Protein AF-A0A820GV82-F1 (afdb_monomer_lite)

InterPro domains:
  IPR004843 Calcineurin-like, phosphoesterase domain [PF00149] (83-176)
  IPR006186 Serine/threonine-specific protein phosphatase/bis(5-nucleosyl)-tetraphosphatase [PR00114] (30-57)
  IPR006186 Serine/threonine-specific protein phosphatase/bis(5-nucleosyl)-tetraphosphatase [PR00114] (59-86)
  IPR006186 Serine/threonine-specific protein phosphatase/bis(5-nucleosyl)-tetraphosphatase [PR00114] (188-204)
  IPR006186 Serine/threonine-specific protein phosphatase/bis(5-nucleosyl)-tetraphosphatase [SM00156] (2-220)
  IPR029052 Metallo-dependent phosphatase-like [G3DSA:3.60.21.10] (1-83)
  IPR029052 Metallo-dependent phosphatase-like [G3DSA:3.60.21.10] (84-221)
  IPR029052 Metallo-dependent phosphatase-like [SSF56300] (3-219)
  IPR031675 Serine-threonine protein phosphatase, N-terminal [PF16891] (1-28)
  IPR050341 Serine/threonine-protein phosphatase PP1 catalytic subunit [PTHR11668] (83-220)

Structure (mmCIF, N/CA/C/O backbone):
data_AF-A0A820GV82-F1
#
_entry.id   AF-A0A820GV82-F1
#
loop_
_atom_site.group_PDB
_atom_site.id
_atom_site.type_symbol
_atom_site.label_atom_id
_atom_site.label_alt_id
_atom_site.label_comp_id
_atom_site.label_asym_id
_atom_site.label_entity_id
_atom_site.label_seq_id
_atom_site.pdbx_PDB_ins_code
_atom_site.Cartn_x
_atom_site.Cartn_y
_atom_site.Cartn_z
_atom_site.occupancy
_atom_site.B_iso_or_equiv
_atom_site.auth_seq_id
_atom_site.auth_comp_id
_atom_site.auth_asym_id
_atom_site.auth_atom_id
_atom_site.pdbx_PDB_model_num
ATOM 1 N N . GLN A 1 1 ? -16.668 12.338 20.460 1.00 78.38 1 GLN A N 1
ATOM 2 C CA . GLN A 1 1 ? -15.287 12.853 20.401 1.00 78.38 1 GLN A CA 1
ATOM 3 C C . GLN A 1 1 ? -14.435 11.827 21.129 1.00 78.38 1 GLN A C 1
ATOM 5 O O . GLN A 1 1 ? -14.830 11.463 22.230 1.00 78.38 1 GLN A O 1
ATOM 10 N N . ILE A 1 2 ? -13.400 11.280 20.486 1.00 86.69 2 ILE A N 1
ATOM 11 C CA . ILE A 1 2 ? -12.497 10.293 21.105 1.00 86.69 2 ILE A CA 1
ATOM 12 C C . ILE A 1 2 ? -11.554 11.049 22.050 1.00 86.69 2 ILE A C 1
ATOM 14 O O . ILE A 1 2 ? -11.087 12.135 21.707 1.00 86.69 2 ILE A O 1
ATOM 18 N N . SER A 1 3 ? -11.321 10.504 23.239 1.00 95.00 3 SER A N 1
ATOM 19 C CA . SER A 1 3 ? -10.395 11.045 24.236 1.00 95.00 3 SER A CA 1
ATOM 20 C C . SER A 1 3 ? -8.935 10.709 23.917 1.00 95.00 3 SER A C 1
ATOM 22 O O . SER A 1 3 ? -8.637 9.700 23.279 1.00 95.00 3 SER A O 1
ATOM 24 N N . ASP A 1 4 ? -8.000 11.516 24.420 1.00 95.12 4 ASP A N 1
ATOM 25 C CA . ASP A 1 4 ? -6.561 11.276 24.241 1.00 95.12 4 ASP A CA 1
ATOM 26 C C . ASP A 1 4 ? -6.128 9.884 24.720 1.00 95.12 4 ASP A C 1
ATOM 28 O O . ASP A 1 4 ? -5.256 9.261 24.116 1.00 95.12 4 ASP A O 1
ATOM 32 N N . ASP A 1 5 ? -6.738 9.378 25.793 1.00 96.81 5 ASP A N 1
ATOM 33 C CA . ASP A 1 5 ? -6.401 8.067 26.346 1.00 96.81 5 ASP A CA 1
ATOM 34 C C . ASP A 1 5 ? -6.920 6.919 25.470 1.00 96.81 5 ASP A C 1
ATOM 36 O O . ASP A 1 5 ? -6.218 5.923 25.298 1.00 96.81 5 ASP A O 1
ATOM 40 N N . GLU A 1 6 ? -8.081 7.074 24.828 1.00 94.94 6 GLU A N 1
ATOM 41 C CA . GLU A 1 6 ? -8.559 6.122 23.815 1.00 94.94 6 GLU A CA 1
ATOM 42 C C . GLU A 1 6 ? -7.652 6.115 22.574 1.00 94.94 6 GLU A C 1
ATOM 44 O O . GLU A 1 6 ? -7.357 5.046 22.036 1.00 94.94 6 GLU A O 1
ATOM 49 N N . ILE A 1 7 ? -7.150 7.279 22.140 1.00 95.19 7 ILE A N 1
ATOM 50 C CA . ILE A 1 7 ? -6.203 7.371 21.012 1.00 95.19 7 ILE A CA 1
ATOM 51 C C . ILE A 1 7 ? -4.887 6.675 21.365 1.00 95.19 7 ILE A C 1
ATOM 53 O O . ILE A 1 7 ? -4.388 5.866 20.581 1.00 95.19 7 ILE A O 1
ATOM 57 N N . LYS A 1 8 ? -4.328 6.945 22.553 1.00 95.19 8 LYS A N 1
ATOM 58 C CA . LYS A 1 8 ? -3.109 6.269 23.031 1.00 95.19 8 LYS A CA 1
ATOM 59 C C . LYS A 1 8 ? -3.307 4.759 23.082 1.00 95.19 8 LYS A C 1
ATOM 61 O O . LYS A 1 8 ? -2.461 4.026 22.575 1.00 95.19 8 LYS A O 1
ATOM 66 N N . PHE A 1 9 ? -4.441 4.304 23.611 1.00 94.31 9 PHE A N 1
ATOM 67 C CA . PHE A 1 9 ? -4.779 2.887 23.671 1.00 94.31 9 PHE A CA 1
ATOM 68 C C . PHE A 1 9 ? -4.823 2.241 22.276 1.00 94.31 9 PHE A C 1
ATOM 70 O O . PHE A 1 9 ? -4.224 1.184 22.072 1.00 94.31 9 PHE A O 1
ATOM 77 N N . LEU A 1 10 ? -5.468 2.886 21.294 1.00 93.62 10 LEU A N 1
ATOM 78 C CA . LEU A 1 10 ? -5.492 2.412 19.904 1.00 93.62 10 LEU A CA 1
ATOM 79 C C . LEU A 1 10 ? -4.084 2.322 19.301 1.00 93.62 10 LEU A C 1
ATOM 81 O O . LEU A 1 10 ? -3.749 1.329 18.649 1.00 93.62 10 LEU A O 1
ATOM 85 N N . CYS A 1 11 ? -3.237 3.325 19.532 1.00 92.81 11 CYS A N 1
ATOM 86 C CA . CYS A 1 11 ? -1.848 3.326 19.071 1.00 92.81 11 CYS A CA 1
ATOM 87 C C . CYS A 1 11 ? -1.024 2.195 19.705 1.00 92.81 11 CYS A C 1
ATOM 89 O O . CYS A 1 11 ? -0.290 1.501 19.004 1.00 92.81 11 CYS A O 1
ATOM 91 N N . GLU A 1 12 ? -1.154 1.969 21.011 1.00 93.38 12 GLU A N 1
ATOM 92 C CA . GLU A 1 12 ? -0.437 0.903 21.719 1.00 93.38 12 GLU A CA 1
ATOM 93 C C . GLU A 1 12 ? -0.869 -0.485 21.235 1.00 93.38 12 GLU A C 1
ATOM 95 O O . GLU A 1 12 ? -0.026 -1.313 20.879 1.00 93.38 12 GLU A O 1
ATOM 100 N N . LYS A 1 13 ? -2.181 -0.724 21.136 1.00 93.38 13 LYS A N 1
ATOM 101 C CA . LYS A 1 13 ? -2.725 -2.016 20.699 1.00 93.38 13 LYS A CA 1
ATOM 102 C C . LYS A 1 13 ? -2.407 -2.321 19.243 1.00 93.38 13 LYS A C 1
ATOM 104 O O . LYS A 1 13 ? -1.981 -3.430 18.922 1.00 93.38 13 LYS A O 1
ATOM 109 N N . SER A 1 14 ? -2.542 -1.336 18.361 1.00 91.31 14 SER A N 1
ATOM 110 C CA . SER A 1 14 ? -2.171 -1.511 16.957 1.00 91.31 14 SER A CA 1
ATOM 111 C C . SER A 1 14 ? -0.668 -1.751 16.792 1.00 91.31 14 SER A C 1
ATOM 113 O O . SER A 1 14 ? -0.284 -2.629 16.021 1.00 91.31 14 SER A O 1
ATOM 115 N N . LYS A 1 15 ? 0.192 -1.064 17.560 1.00 90.62 15 LYS A N 1
ATOM 116 C CA . LYS A 1 15 ? 1.647 -1.290 17.571 1.00 90.62 15 LYS A CA 1
ATOM 117 C C . LYS A 1 15 ? 2.013 -2.727 17.945 1.00 90.62 15 LYS A C 1
ATOM 119 O O . LYS A 1 15 ? 2.847 -3.320 17.262 1.00 90.62 15 LYS A O 1
ATOM 124 N N . GLU A 1 16 ? 1.399 -3.296 18.984 1.00 91.38 16 GLU A N 1
ATOM 125 C CA . GLU A 1 16 ? 1.596 -4.706 19.369 1.00 91.38 16 GLU A CA 1
ATOM 126 C C . GLU A 1 16 ? 1.267 -5.656 18.201 1.00 91.38 16 GLU A C 1
ATOM 128 O O . GLU A 1 16 ? 2.034 -6.569 17.882 1.00 91.38 16 GLU A O 1
ATOM 133 N N . ILE A 1 17 ? 0.158 -5.401 17.502 1.00 90.56 17 ILE A N 1
ATOM 134 C CA . ILE A 1 17 ? -0.278 -6.213 16.360 1.00 90.56 17 ILE A CA 1
ATOM 135 C C . ILE A 1 17 ? 0.676 -6.055 15.180 1.00 90.56 17 ILE A C 1
ATOM 137 O O . ILE A 1 17 ? 1.080 -7.052 14.586 1.00 90.56 17 ILE A O 1
ATOM 141 N N . PHE A 1 18 ? 1.093 -4.829 14.859 1.00 89.31 18 PHE A N 1
ATOM 142 C CA . PHE A 1 18 ? 2.065 -4.605 13.796 1.00 89.31 18 PHE A CA 1
ATOM 143 C C . PHE A 1 18 ? 3.361 -5.358 14.072 1.00 89.31 18 PHE A C 1
ATOM 145 O O . PHE A 1 18 ? 3.834 -6.055 13.179 1.00 89.31 18 PHE A O 1
ATOM 152 N N . LEU A 1 19 ? 3.911 -5.260 15.285 1.00 90.25 19 LEU A N 1
ATOM 153 C CA . LEU A 1 19 ? 5.171 -5.914 15.649 1.00 90.25 19 LEU A CA 1
ATOM 154 C C . LEU A 1 19 ? 5.082 -7.446 15.641 1.00 90.25 19 LEU A C 1
ATOM 156 O O . LEU A 1 19 ? 6.091 -8.092 15.371 1.00 90.25 19 LEU A O 1
ATOM 160 N N . SER A 1 20 ? 3.904 -8.023 15.901 1.00 90.94 20 SER A N 1
ATOM 161 C CA . SER A 1 20 ? 3.711 -9.481 15.867 1.00 90.94 20 SER A CA 1
ATOM 162 C C . SER A 1 20 ? 3.521 -10.049 14.455 1.00 90.94 20 SER A C 1
ATOM 164 O O . SER A 1 20 ? 3.850 -11.208 14.213 1.00 90.94 20 SER A O 1
ATOM 166 N N . GLN A 1 21 ? 3.024 -9.249 13.512 1.00 90.62 21 GLN A N 1
ATOM 167 C CA . GLN A 1 21 ? 2.865 -9.646 12.111 1.00 90.62 21 GLN A CA 1
ATOM 168 C C . GLN A 1 21 ? 4.160 -9.467 11.307 1.00 90.62 21 GLN A C 1
ATOM 170 O O . GLN A 1 21 ? 4.990 -8.641 11.679 1.00 90.62 21 GLN A O 1
ATOM 175 N N . PRO A 1 22 ? 4.359 -10.186 10.189 1.00 92.06 22 PRO A N 1
ATOM 176 C CA . PRO A 1 22 ? 5.547 -10.003 9.362 1.00 92.06 22 PRO A CA 1
ATOM 177 C C . PRO A 1 22 ? 5.554 -8.639 8.654 1.00 92.06 22 PRO A C 1
ATOM 179 O O . PRO A 1 22 ? 4.516 -8.018 8.432 1.00 92.06 22 PRO A O 1
ATOM 182 N N . VAL A 1 23 ? 6.749 -8.170 8.287 1.00 91.12 23 VAL A N 1
ATOM 183 C CA . VAL A 1 23 ? 6.936 -6.918 7.526 1.00 91.12 23 VAL A CA 1
ATOM 184 C C . VAL A 1 23 ? 6.328 -7.011 6.125 1.00 91.12 23 VAL A C 1
ATOM 186 O O . VAL A 1 23 ? 5.712 -6.055 5.652 1.00 91.12 23 VAL A O 1
ATOM 189 N N . LEU A 1 24 ? 6.521 -8.166 5.487 1.00 95.19 24 LEU A N 1
ATOM 190 C CA . LEU A 1 24 ? 5.945 -8.541 4.203 1.00 95.19 24 LEU A CA 1
ATOM 191 C C . LEU A 1 24 ? 4.777 -9.488 4.478 1.00 95.19 24 LEU A C 1
ATOM 193 O O . LEU A 1 24 ? 5.008 -10.614 4.922 1.00 95.19 24 LEU A O 1
ATOM 197 N N . LEU A 1 25 ? 3.541 -9.035 4.267 1.00 94.06 25 LEU A N 1
ATOM 198 C CA . LEU A 1 25 ? 2.376 -9.908 4.429 1.00 94.06 25 LEU A CA 1
ATOM 199 C C . LEU A 1 25 ? 2.218 -10.830 3.229 1.00 94.06 25 LEU A C 1
ATOM 201 O O . LEU A 1 25 ? 2.433 -10.430 2.089 1.00 94.06 25 LEU A O 1
ATOM 205 N N . GLU A 1 26 ? 1.742 -12.034 3.501 1.00 95.06 26 GLU A N 1
ATOM 206 C CA . GLU A 1 26 ? 1.275 -12.975 2.492 1.00 95.06 26 GLU A CA 1
ATOM 207 C C . GLU A 1 26 ? -0.240 -13.091 2.664 1.00 95.06 26 GLU A C 1
ATOM 209 O O . GLU A 1 26 ? -0.736 -13.539 3.698 1.00 95.06 26 GLU A O 1
ATOM 214 N N . LEU A 1 27 ? -0.975 -12.576 1.683 1.00 94.94 27 LEU A N 1
ATOM 215 C CA . LEU A 1 27 ? -2.422 -12.397 1.708 1.00 94.94 27 LEU A CA 1
ATOM 216 C C . LEU A 1 27 ? -3.080 -13.250 0.625 1.00 94.94 27 LEU A C 1
ATOM 218 O O . LEU A 1 27 ? -2.441 -13.685 -0.334 1.00 94.94 27 LEU A O 1
ATOM 222 N N . GLN A 1 28 ? -4.380 -13.470 0.779 1.00 95.75 28 GLN A N 1
ATOM 223 C CA . GLN A 1 28 ? -5.196 -14.211 -0.175 1.00 95.75 28 GLN A CA 1
ATOM 224 C C . GLN A 1 28 ? -6.412 -13.374 -0.570 1.00 95.75 28 GLN A C 1
ATOM 226 O O . GLN A 1 28 ? -7.006 -12.691 0.265 1.00 95.75 28 GLN A O 1
ATOM 231 N N . ALA A 1 29 ? -6.785 -13.444 -1.841 1.00 96.69 29 ALA A N 1
ATOM 232 C CA . ALA A 1 29 ? -8.027 -12.909 -2.360 1.00 96.69 29 ALA A CA 1
ATOM 233 C C . ALA A 1 29 ? -9.232 -13.744 -1.856 1.00 96.69 29 ALA A C 1
ATOM 235 O O . ALA A 1 29 ? -9.081 -14.934 -1.562 1.00 96.69 29 ALA A O 1
ATOM 236 N N . PRO A 1 30 ? -10.444 -13.165 -1.751 1.00 96.75 30 PRO A N 1
ATOM 237 C CA . PRO A 1 30 ? -10.823 -11.837 -2.220 1.00 96.75 30 PRO A CA 1
ATOM 238 C C . PRO A 1 30 ? -10.375 -10.718 -1.272 1.00 96.75 30 PRO A C 1
ATOM 240 O O . PRO A 1 30 ? -10.430 -10.872 -0.049 1.00 96.75 30 PRO A O 1
ATOM 243 N N . ILE A 1 31 ? -9.953 -9.588 -1.841 1.00 95.94 31 ILE A N 1
ATOM 244 C CA . ILE A 1 31 ? -9.478 -8.424 -1.085 1.00 95.94 31 ILE A CA 1
ATOM 245 C C . ILE A 1 31 ? -9.690 -7.119 -1.861 1.00 95.94 31 ILE A C 1
ATOM 247 O O . ILE A 1 31 ? -9.533 -7.076 -3.081 1.00 95.94 31 ILE A O 1
ATOM 251 N N . ASN A 1 32 ? -10.041 -6.055 -1.142 1.00 95.44 32 ASN A N 1
ATOM 252 C CA . ASN A 1 32 ? -10.099 -4.690 -1.652 1.00 95.44 32 ASN A CA 1
ATOM 253 C C . ASN A 1 32 ? -8.780 -3.973 -1.338 1.00 95.44 32 ASN A C 1
ATOM 255 O O . ASN A 1 32 ? -8.293 -4.035 -0.211 1.00 95.44 32 ASN A O 1
ATOM 259 N N . ILE A 1 33 ? -8.207 -3.280 -2.314 1.00 95.75 33 ILE A N 1
ATOM 260 C CA . ILE A 1 33 ? -6.968 -2.523 -2.179 1.00 95.75 33 ILE A CA 1
ATOM 261 C C . ILE A 1 33 ? -7.273 -1.032 -2.298 1.00 95.75 33 ILE A C 1
ATOM 263 O O . ILE A 1 33 ? -7.832 -0.579 -3.299 1.00 95.75 33 ILE A O 1
ATOM 267 N N . CYS A 1 34 ? -6.885 -0.286 -1.267 1.00 95.19 34 CYS A N 1
ATOM 268 C CA . CYS A 1 34 ? -7.048 1.159 -1.171 1.00 95.19 34 CYS A CA 1
ATOM 269 C C . CYS A 1 34 ? -5.689 1.852 -1.292 1.00 95.19 34 CYS A C 1
ATOM 271 O O . CYS A 1 34 ? -4.734 1.479 -0.605 1.00 95.19 34 CYS A O 1
ATOM 273 N N . GLY A 1 35 ? -5.627 2.899 -2.106 1.00 95.44 35 GLY A N 1
ATOM 274 C CA . GLY A 1 35 ? -4.505 3.823 -2.168 1.00 95.44 35 GLY A CA 1
ATOM 275 C C . GLY A 1 35 ? -4.544 4.873 -1.056 1.00 95.44 35 GLY A C 1
ATOM 276 O O . GLY A 1 35 ? -5.022 4.629 0.054 1.00 95.44 35 GLY A O 1
ATOM 277 N N . ASN A 1 36 ? -4.043 6.067 -1.372 1.00 95.19 36 ASN A N 1
ATOM 278 C CA . ASN A 1 36 ? -4.021 7.204 -0.454 1.00 95.19 36 ASN A CA 1
ATOM 279 C C . ASN A 1 36 ? -5.439 7.622 -0.021 1.00 95.19 36 ASN A C 1
ATOM 281 O O . ASN A 1 36 ? -6.348 7.677 -0.851 1.00 95.19 36 ASN A O 1
ATOM 285 N N . ILE A 1 37 ? -5.589 7.979 1.261 1.00 93.56 37 ILE A N 1
ATOM 286 C CA . ILE A 1 37 ? -6.825 8.519 1.869 1.00 93.56 37 ILE A CA 1
ATOM 287 C C . ILE A 1 37 ? -6.650 9.982 2.310 1.00 93.56 37 ILE A C 1
ATOM 289 O O . ILE A 1 37 ? -7.617 10.733 2.394 1.00 93.56 37 ILE A O 1
ATOM 293 N N . CYS A 1 38 ? -5.418 10.386 2.636 1.00 93.06 38 CYS A N 1
ATOM 294 C CA . CYS A 1 38 ? -5.013 11.759 2.937 1.00 93.06 38 CYS A CA 1
ATOM 295 C C . CYS A 1 38 ? -5.960 12.497 3.896 1.00 93.06 38 CYS A C 1
ATOM 297 O O . CYS A 1 38 ? -6.285 13.659 3.691 1.00 93.06 38 CYS A O 1
ATOM 299 N N . GLY A 1 39 ? -6.444 11.829 4.947 1.00 92.56 39 GLY A N 1
ATOM 300 C CA . GLY A 1 39 ? -7.335 12.425 5.942 1.00 92.56 39 GLY A CA 1
ATOM 301 C C . GLY A 1 39 ? -8.737 12.808 5.444 1.00 92.56 39 GLY A C 1
ATOM 302 O O . GLY A 1 39 ? -9.423 13.573 6.129 1.00 92.56 39 GLY A O 1
ATOM 303 N N . GLN A 1 40 ? -9.176 12.311 4.283 1.00 93.62 40 GLN A N 1
ATOM 304 C CA . GLN A 1 40 ? -10.545 12.454 3.776 1.00 93.62 40 GLN A CA 1
ATOM 305 C C . GLN A 1 40 ? -11.461 11.361 4.340 1.00 93.62 40 GLN A C 1
ATOM 307 O O . GLN A 1 40 ? -11.915 10.447 3.656 1.00 93.62 40 GLN A O 1
ATOM 312 N N . TYR A 1 41 ? -11.753 11.481 5.637 1.00 95.00 41 TYR A N 1
ATOM 313 C CA . TYR A 1 41 ? -12.540 10.507 6.397 1.00 95.00 41 TYR A CA 1
ATOM 314 C C . TYR A 1 41 ? -13.913 10.199 5.784 1.00 95.00 41 TYR A C 1
ATOM 316 O O . TYR A 1 41 ? -14.342 9.049 5.759 1.00 95.00 41 TYR A O 1
ATOM 324 N N . THR A 1 42 ? -14.604 11.220 5.273 1.00 94.75 42 THR A N 1
ATOM 325 C CA . THR A 1 42 ? -15.935 11.036 4.674 1.00 94.75 42 THR A CA 1
ATOM 326 C C . THR A 1 42 ? -15.869 10.164 3.418 1.00 94.75 42 THR A C 1
ATOM 328 O O . THR A 1 42 ? -16.737 9.319 3.220 1.00 94.75 42 THR A O 1
ATOM 331 N N . ASP A 1 43 ? -14.825 10.314 2.603 1.00 93.44 43 ASP A N 1
ATOM 332 C CA . ASP A 1 43 ? -14.639 9.500 1.400 1.00 93.44 43 ASP A CA 1
ATOM 333 C C . ASP A 1 43 ? -14.216 8.071 1.748 1.00 93.44 43 ASP A C 1
ATOM 335 O O . ASP A 1 43 ? -14.713 7.125 1.144 1.00 93.44 43 ASP A O 1
ATOM 339 N N . LEU A 1 44 ? -13.414 7.887 2.803 1.00 94.88 44 LEU A N 1
ATOM 340 C CA . LEU A 1 44 ? -13.134 6.556 3.351 1.00 94.88 44 LEU A CA 1
ATOM 341 C C . LEU A 1 44 ? -14.417 5.811 3.762 1.00 94.88 44 LEU A C 1
ATOM 343 O O . LEU A 1 44 ? -14.542 4.616 3.504 1.00 94.88 44 LEU A O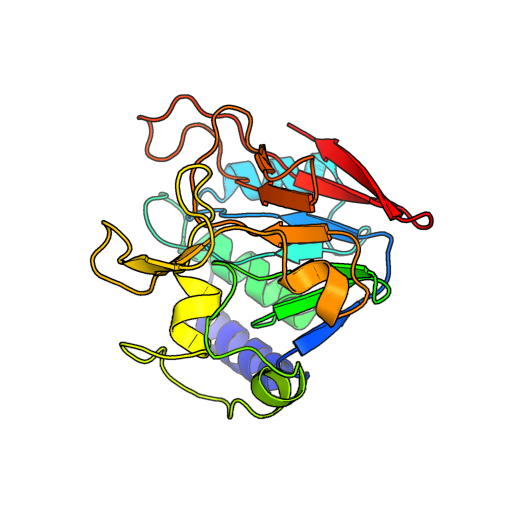 1
ATOM 347 N N . LEU A 1 45 ? -15.379 6.495 4.388 1.00 95.50 45 LEU A N 1
ATOM 348 C CA . LEU A 1 45 ? -16.657 5.872 4.745 1.00 95.50 45 LEU A CA 1
ATOM 349 C C . LEU A 1 45 ? -17.490 5.513 3.510 1.00 95.50 45 LEU A C 1
ATOM 351 O O . LEU A 1 45 ? -18.039 4.417 3.463 1.00 95.50 45 LEU A O 1
ATOM 355 N N . ARG A 1 46 ? -17.526 6.377 2.487 1.00 94.88 46 ARG A N 1
ATOM 356 C CA . ARG A 1 46 ? -18.213 6.080 1.214 1.00 94.88 46 ARG A CA 1
ATOM 357 C C . ARG A 1 46 ? -17.644 4.833 0.539 1.00 94.88 46 ARG A C 1
ATOM 359 O O . ARG A 1 46 ? -18.400 3.994 0.058 1.00 94.88 46 ARG A O 1
ATOM 366 N N . HIS A 1 47 ? -16.321 4.692 0.561 1.00 93.44 47 HIS A N 1
ATOM 367 C CA . HIS A 1 47 ? -15.617 3.505 0.078 1.00 93.44 47 HIS A CA 1
ATOM 368 C C . HIS A 1 47 ? -16.071 2.227 0.795 1.00 93.44 47 HIS A C 1
ATOM 370 O O . HIS A 1 47 ? -16.317 1.210 0.142 1.00 93.44 47 HIS A O 1
ATOM 376 N N . PHE A 1 48 ? -16.236 2.273 2.120 1.00 94.62 48 PHE A N 1
ATOM 377 C CA . PHE A 1 48 ? -16.775 1.147 2.892 1.00 94.62 48 PHE A CA 1
ATOM 378 C C . PHE A 1 48 ? -18.255 0.877 2.609 1.00 94.62 48 PHE A C 1
ATOM 380 O O . PHE A 1 48 ? -18.624 -0.282 2.439 1.00 94.62 48 PHE A O 1
ATOM 387 N N . ASP A 1 49 ? -19.085 1.914 2.483 1.00 94.75 49 ASP A N 1
ATOM 388 C CA . ASP A 1 49 ? -20.508 1.761 2.151 1.00 94.75 49 ASP A CA 1
ATOM 389 C C . ASP A 1 49 ? -20.711 1.054 0.799 1.00 94.75 49 ASP A C 1
ATOM 391 O O . ASP A 1 49 ? -21.651 0.278 0.632 1.00 94.75 49 ASP A O 1
ATOM 395 N N . GLN A 1 50 ? -19.822 1.295 -0.170 1.00 91.69 50 GLN A N 1
ATOM 396 C CA . GLN A 1 50 ? -19.891 0.678 -1.498 1.00 91.69 50 GLN A CA 1
ATOM 397 C C . GLN A 1 50 ? -19.293 -0.735 -1.551 1.00 91.69 50 GLN A C 1
ATOM 399 O O . GLN A 1 50 ? -19.771 -1.582 -2.306 1.00 91.69 50 GLN A O 1
ATOM 404 N N . SER A 1 51 ? -18.242 -0.989 -0.771 1.00 91.69 51 SER A N 1
ATOM 405 C CA . SER A 1 51 ? -17.389 -2.179 -0.922 1.00 91.69 51 SER A CA 1
ATOM 406 C C . SER A 1 51 ? -17.515 -3.189 0.228 1.00 91.69 51 SER A C 1
ATOM 408 O O . SER A 1 51 ? -16.848 -4.231 0.217 1.00 91.69 51 SER A O 1
ATOM 410 N N . GLY A 1 52 ? -18.386 -2.896 1.197 1.00 93.69 52 GLY A N 1
ATOM 411 C CA . GLY A 1 52 ? -18.552 -3.635 2.445 1.00 93.69 52 GLY A CA 1
ATOM 412 C C . GLY A 1 52 ? -17.551 -3.170 3.496 1.00 93.69 52 GLY A C 1
ATOM 413 O O . GLY A 1 52 ? -16.385 -2.922 3.204 1.00 93.69 52 GLY A O 1
ATOM 414 N N . PHE A 1 53 ? -17.978 -3.058 4.746 1.00 93.31 53 PHE A N 1
ATOM 415 C CA . PHE A 1 53 ? -17.073 -2.630 5.813 1.00 93.31 53 PHE A CA 1
ATOM 416 C C . PHE A 1 53 ? -16.008 -3.703 6.116 1.00 93.31 53 PHE A C 1
ATOM 418 O O . PHE A 1 53 ? -16.193 -4.871 5.774 1.00 93.31 53 PHE A O 1
ATOM 425 N N . PRO A 1 54 ? -14.913 -3.376 6.830 1.00 89.56 54 PRO A N 1
ATOM 426 C CA . PRO A 1 54 ? -13.848 -4.342 7.139 1.00 89.56 54 PRO A CA 1
ATOM 427 C C . PRO A 1 54 ? -14.252 -5.589 7.954 1.00 89.56 54 PRO A C 1
ATOM 429 O O . PRO A 1 54 ? -13.437 -6.490 8.123 1.00 89.56 54 PRO A O 1
ATOM 432 N N . TYR A 1 55 ? -15.481 -5.655 8.482 1.00 85.12 55 TYR A N 1
ATOM 433 C CA . TYR A 1 55 ? -16.045 -6.866 9.100 1.00 85.12 55 TYR A CA 1
ATOM 434 C C . TYR A 1 55 ? -16.761 -7.793 8.094 1.00 85.12 55 TYR A C 1
ATOM 436 O O . TYR A 1 55 ? -17.103 -8.920 8.442 1.00 85.12 55 TYR A O 1
ATOM 444 N N . GLU A 1 56 ? -16.967 -7.336 6.858 1.00 90.38 56 GLU A N 1
ATOM 445 C CA . GLU A 1 56 ? -17.596 -8.063 5.743 1.00 90.38 56 GLU A CA 1
ATOM 446 C C . GLU A 1 56 ? -16.602 -8.345 4.610 1.00 90.38 56 GLU A C 1
ATOM 448 O O . GLU A 1 56 ? -16.671 -9.393 3.967 1.00 90.38 56 GLU A O 1
ATOM 453 N N . SER A 1 57 ? -15.668 -7.419 4.387 1.00 91.12 57 SER A N 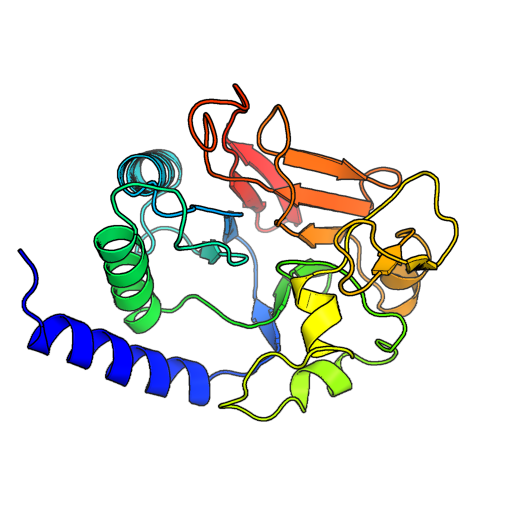1
ATOM 454 C CA . SER A 1 57 ? -14.711 -7.439 3.284 1.00 91.12 57 SER A CA 1
ATOM 455 C C . SER A 1 57 ? -13.276 -7.310 3.790 1.00 91.12 57 SER A C 1
ATOM 457 O O . SER A 1 57 ? -12.989 -6.548 4.712 1.00 91.12 57 SER A O 1
ATOM 459 N N . ASN A 1 58 ? -12.344 -8.017 3.149 1.00 92.25 58 ASN A N 1
ATOM 460 C CA . ASN A 1 58 ? -10.919 -7.870 3.441 1.00 92.25 58 ASN A CA 1
ATOM 461 C C . ASN A 1 58 ? -10.367 -6.609 2.775 1.00 92.25 58 ASN A C 1
ATOM 463 O O . ASN A 1 58 ? -10.695 -6.328 1.621 1.00 92.25 58 ASN A O 1
ATOM 467 N N . TYR A 1 59 ? -9.464 -5.913 3.465 1.00 93.81 59 TYR A N 1
ATOM 468 C CA . TYR A 1 59 ? -8.827 -4.702 2.960 1.00 93.81 59 TYR A CA 1
ATOM 469 C C . TYR A 1 59 ? -7.303 -4.756 3.047 1.00 93.81 59 TYR A C 1
ATOM 471 O O . TYR A 1 59 ? -6.729 -5.217 4.031 1.00 93.81 59 TYR A O 1
ATOM 479 N N . LEU A 1 60 ? -6.645 -4.191 2.043 1.00 94.25 60 LEU A N 1
ATOM 480 C CA . LEU A 1 60 ? -5.249 -3.787 2.091 1.00 94.25 60 LEU A CA 1
ATOM 481 C C . LEU A 1 60 ? -5.183 -2.294 1.785 1.00 94.25 60 LEU A C 1
ATOM 483 O O . LEU A 1 60 ? -5.527 -1.873 0.688 1.00 94.25 60 LEU A O 1
ATOM 487 N N . PHE A 1 61 ? -4.714 -1.492 2.735 1.00 94.38 61 PHE A N 1
ATOM 488 C CA . PHE A 1 61 ? -4.416 -0.091 2.460 1.00 94.38 61 PHE A CA 1
ATOM 489 C C . PHE A 1 61 ? -2.922 0.083 2.200 1.00 94.38 61 PHE A C 1
ATOM 491 O O . PHE A 1 61 ? -2.096 -0.469 2.928 1.00 94.38 61 PHE A O 1
ATOM 498 N N . LEU A 1 62 ? -2.590 0.868 1.17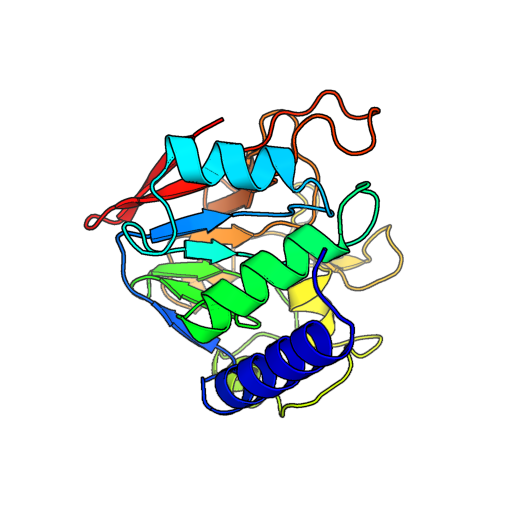9 1.00 94.25 62 LEU A N 1
ATOM 499 C CA . LEU A 1 62 ? -1.231 1.036 0.670 1.00 94.25 62 LEU A CA 1
ATOM 500 C C . LEU A 1 62 ? -0.489 2.233 1.275 1.00 94.25 62 LEU A C 1
ATOM 502 O O . LEU A 1 62 ? 0.562 2.591 0.769 1.00 94.25 62 LEU A O 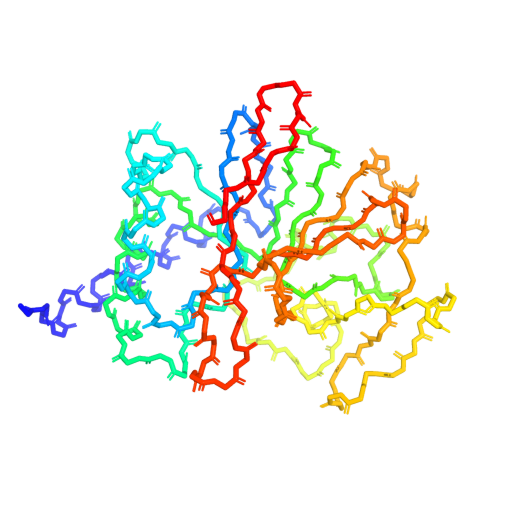1
ATOM 506 N N . GLY A 1 63 ? -0.999 2.882 2.324 1.00 91.25 63 GLY A N 1
ATOM 507 C CA . GLY A 1 63 ? -0.371 4.073 2.910 1.00 91.25 63 GLY A CA 1
ATOM 508 C C . GLY A 1 63 ? -1.117 5.374 2.623 1.00 91.25 63 GLY A C 1
ATOM 509 O O . GLY A 1 63 ? -2.270 5.375 2.204 1.00 91.25 63 GLY A O 1
ATOM 510 N N . GLY A 1 64 ? -0.460 6.506 2.896 1.00 90.44 64 GLY A N 1
ATOM 511 C CA . GLY A 1 64 ? -1.032 7.834 2.646 1.00 90.44 64 GLY A CA 1
ATOM 512 C C . GLY A 1 64 ? -2.303 8.125 3.452 1.00 90.44 64 GLY A C 1
ATOM 513 O O . GLY A 1 64 ? -3.258 8.659 2.903 1.00 90.44 64 GLY A O 1
ATOM 514 N N . TYR A 1 65 ? -2.355 7.738 4.732 1.00 92.06 65 TYR A N 1
ATOM 515 C CA . TYR A 1 65 ? -3.570 7.839 5.562 1.00 92.06 65 TYR A CA 1
ATOM 516 C C . TYR A 1 65 ? -3.894 9.259 6.027 1.00 92.06 65 TYR A C 1
ATOM 518 O O . TYR A 1 65 ? -5.057 9.624 6.172 1.00 92.06 65 TYR A O 1
ATOM 526 N N . VAL A 1 66 ? -2.854 10.035 6.320 1.00 90.56 66 VAL A N 1
ATOM 527 C CA . VAL A 1 66 ? -2.926 11.340 6.986 1.00 90.56 66 VAL A CA 1
ATOM 528 C C . VAL A 1 66 ? -2.321 12.424 6.098 1.00 90.56 66 VAL A C 1
ATOM 530 O O . VAL A 1 66 ? -1.746 12.122 5.052 1.00 90.56 66 VAL A O 1
ATOM 533 N N . ASN A 1 67 ? -2.393 13.667 6.577 1.00 86.00 67 ASN A N 1
ATOM 534 C CA . ASN A 1 67 ? -1.944 14.898 5.923 1.00 86.00 67 ASN A CA 1
ATOM 535 C C . ASN A 1 67 ? -2.911 15.392 4.843 1.00 86.00 67 ASN A C 1
ATOM 537 O O . ASN A 1 67 ? -3.610 14.608 4.215 1.00 86.00 67 ASN A O 1
ATOM 541 N N . ARG A 1 68 ? -2.895 16.714 4.617 1.00 85.75 68 ARG A N 1
ATOM 542 C CA . ARG A 1 68 ? -3.681 17.470 3.620 1.00 85.75 68 ARG A CA 1
ATOM 543 C C . ARG A 1 68 ? -5.193 17.538 3.869 1.00 85.75 68 ARG A C 1
ATOM 545 O O . ARG A 1 68 ? -5.746 18.632 3.814 1.00 85.75 68 ARG A O 1
ATOM 552 N N . GLY A 1 69 ? -5.851 16.427 4.184 1.00 84.56 69 GLY A N 1
ATOM 553 C CA . GLY A 1 69 ? -7.282 16.401 4.484 1.00 84.56 69 GLY A CA 1
ATOM 554 C C . GLY A 1 69 ? -7.625 16.865 5.898 1.00 84.56 69 GLY A C 1
ATOM 555 O O . GLY A 1 69 ? -6.803 16.860 6.819 1.00 84.56 69 GLY A O 1
ATOM 556 N N . LYS A 1 70 ? -8.893 17.250 6.072 1.00 90.31 70 LYS A N 1
ATOM 557 C CA . LYS A 1 70 ? -9.408 17.915 7.281 1.00 90.31 70 LYS A CA 1
ATOM 558 C C . LYS A 1 70 ? -9.609 16.978 8.478 1.00 90.31 70 LYS A C 1
ATOM 560 O O . LYS A 1 70 ? -9.707 17.468 9.596 1.00 90.31 70 LYS A O 1
ATOM 565 N N . GLN A 1 71 ? -9.682 15.664 8.254 1.00 93.88 71 GLN A N 1
ATOM 566 C CA . GLN A 1 71 ? -10.099 14.666 9.252 1.00 93.88 71 GLN A CA 1
ATOM 567 C C . GLN A 1 71 ? -9.072 13.528 9.376 1.00 93.88 71 GLN A C 1
ATOM 569 O O . GLN A 1 71 ? -9.396 12.335 9.374 1.00 93.88 71 GLN A O 1
ATOM 574 N N . SER A 1 72 ? -7.788 13.900 9.429 1.00 94.50 72 SER A N 1
ATOM 575 C CA . SER A 1 72 ? -6.678 12.942 9.543 1.00 94.50 72 SER A CA 1
ATOM 576 C C . SER A 1 72 ? -6.760 12.106 10.823 1.00 94.50 72 SER A C 1
ATOM 578 O O . SER A 1 72 ? -6.452 10.916 10.782 1.00 94.50 72 SER A O 1
ATOM 580 N N . LEU A 1 73 ? -7.198 12.699 11.941 1.00 94.56 73 LEU A N 1
ATOM 581 C CA . LEU A 1 73 ? -7.303 12.006 13.225 1.00 94.56 73 LEU A CA 1
ATOM 582 C C . LEU A 1 73 ? -8.380 10.917 13.175 1.00 94.56 73 LEU A C 1
ATOM 584 O O . LEU A 1 73 ? -8.120 9.779 13.552 1.00 94.56 73 LEU A O 1
ATOM 588 N N . GLU A 1 74 ? -9.563 11.244 12.662 1.00 95.44 74 GLU A N 1
ATOM 589 C CA . GLU A 1 74 ? -10.673 10.306 12.498 1.00 95.44 74 GLU A CA 1
ATOM 590 C C . GLU A 1 74 ? -10.291 9.166 11.553 1.00 95.44 74 GLU A C 1
ATOM 592 O O . GLU A 1 74 ? -10.530 7.999 11.862 1.00 95.44 74 GLU A O 1
ATOM 597 N N . THR A 1 75 ? -9.625 9.501 10.443 1.00 94.56 75 THR A N 1
ATOM 598 C CA . THR A 1 75 ? -9.137 8.531 9.454 1.00 94.56 75 THR A CA 1
ATOM 599 C C . THR A 1 75 ? -8.189 7.524 10.087 1.00 94.56 75 THR A C 1
ATOM 601 O O . THR A 1 75 ? -8.438 6.319 10.025 1.00 94.56 75 THR A O 1
ATOM 604 N N . ILE A 1 76 ? -7.115 7.991 10.734 1.00 93.56 76 ILE A N 1
ATOM 605 C CA . ILE A 1 76 ? -6.134 7.071 11.309 1.00 93.56 76 ILE A CA 1
ATOM 606 C C . ILE A 1 76 ? -6.708 6.313 12.507 1.00 93.56 76 ILE A C 1
ATOM 608 O O . ILE A 1 76 ? -6.456 5.121 12.628 1.00 93.56 76 ILE A O 1
ATOM 612 N N . CYS A 1 77 ? -7.537 6.937 13.350 1.00 94.81 77 CYS A N 1
ATOM 613 C CA . CYS A 1 77 ? -8.161 6.242 14.478 1.00 94.81 77 CYS A CA 1
ATOM 614 C C . CYS A 1 77 ? -9.083 5.112 14.008 1.00 94.81 77 CYS A C 1
ATOM 616 O O . CYS A 1 77 ? -9.020 4.019 14.566 1.00 94.81 77 CYS A O 1
ATOM 618 N N . LEU A 1 78 ? -9.892 5.338 12.966 1.00 93.81 78 LEU A N 1
ATOM 619 C CA . LEU A 1 78 ? -10.756 4.298 12.406 1.00 93.81 78 LEU A CA 1
ATOM 620 C C . LEU A 1 78 ? -9.932 3.147 11.819 1.00 93.81 78 LEU A C 1
ATOM 622 O O . LEU A 1 78 ? -10.207 1.983 12.105 1.00 93.81 78 LEU A O 1
ATOM 626 N N . LEU A 1 79 ? -8.892 3.460 11.042 1.00 92.69 79 LEU A N 1
ATOM 627 C CA . LEU A 1 79 ? -8.017 2.441 10.459 1.00 92.69 79 LEU A CA 1
ATOM 628 C C . LEU A 1 79 ? -7.240 1.666 11.528 1.00 92.69 79 LEU A C 1
ATOM 630 O O . LEU A 1 79 ? -7.104 0.456 11.402 1.00 92.69 79 LEU A O 1
ATOM 634 N N . LEU A 1 80 ? -6.768 2.313 12.599 1.00 92.12 80 LEU A N 1
ATOM 635 C CA . LEU A 1 80 ? -6.105 1.632 13.717 1.00 92.12 80 LEU A CA 1
ATOM 636 C C . LEU A 1 80 ? -7.080 0.791 14.542 1.00 92.12 80 LEU A C 1
ATOM 638 O O . LEU A 1 80 ? -6.711 -0.301 14.974 1.00 92.12 80 LEU A O 1
ATOM 642 N N . ALA A 1 81 ? -8.321 1.248 14.721 1.00 90.94 81 ALA A N 1
ATOM 643 C CA . ALA A 1 81 ? -9.371 0.438 15.323 1.00 90.94 81 ALA A CA 1
ATOM 644 C C . ALA A 1 81 ? -9.596 -0.819 14.477 1.00 90.94 81 ALA A C 1
ATOM 646 O O . ALA A 1 81 ? -9.471 -1.923 14.998 1.00 90.94 81 ALA A O 1
ATOM 647 N N . TYR A 1 82 ? -9.777 -0.683 13.160 1.00 87.19 82 TYR A N 1
ATOM 648 C CA . TYR A 1 82 ? -9.852 -1.834 12.261 1.00 87.19 82 TYR A CA 1
ATOM 649 C C . TYR A 1 82 ? -8.547 -2.624 12.164 1.00 87.19 82 TYR A C 1
ATOM 651 O O . TYR A 1 82 ? -8.625 -3.815 11.911 1.00 87.19 82 TYR A O 1
ATOM 659 N N . LYS A 1 83 ? -7.357 -2.052 12.399 1.00 81.50 83 LYS A N 1
ATOM 660 C CA . LYS A 1 83 ? -6.094 -2.810 12.487 1.00 81.50 83 LYS A CA 1
ATOM 661 C C . LYS A 1 83 ? -6.056 -3.687 13.711 1.00 81.50 83 LYS A C 1
ATOM 663 O O . LYS A 1 83 ? -5.598 -4.825 13.607 1.00 81.50 83 LYS A O 1
ATOM 668 N N . CYS A 1 84 ? -6.553 -3.172 14.834 1.00 66.00 84 CYS A N 1
ATOM 669 C CA . CYS A 1 84 ? -6.796 -3.998 16.005 1.00 66.00 84 CYS A CA 1
ATOM 670 C C . CYS A 1 84 ? -7.671 -5.215 15.658 1.00 66.00 84 CYS A C 1
ATOM 672 O O . CYS A 1 84 ? -7.634 -6.219 16.363 1.00 66.00 84 CYS A O 1
ATOM 674 N N . PHE A 1 85 ? -8.339 -5.147 14.499 1.00 49.94 85 PHE A N 1
ATOM 675 C CA . PHE A 1 85 ? -9.076 -6.210 13.844 1.00 49.94 85 PHE A CA 1
ATOM 676 C C . PHE A 1 85 ? -8.531 -6.700 12.464 1.00 49.94 85 PHE A C 1
ATOM 678 O O . PHE A 1 85 ? -9.211 -7.564 11.926 1.00 49.94 85 PHE A O 1
ATOM 685 N N . ASN A 1 86 ? -7.375 -6.226 11.908 1.00 49.94 86 ASN A N 1
ATOM 686 C CA . ASN A 1 86 ? -6.413 -6.903 10.976 1.00 49.94 86 ASN A CA 1
ATOM 687 C C . ASN A 1 86 ? -5.518 -6.124 9.937 1.00 49.94 86 ASN A C 1
ATOM 689 O O . ASN A 1 86 ? -4.511 -6.702 9.536 1.00 49.94 86 ASN A O 1
ATOM 693 N N . CYS A 1 87 ? -5.684 -4.871 9.484 1.00 45.91 87 CYS A N 1
ATOM 694 C CA . CYS A 1 87 ? -4.928 -4.337 8.290 1.00 45.91 87 CYS A CA 1
ATOM 695 C C . CYS A 1 87 ? -3.952 -3.180 8.614 1.00 45.91 87 CYS A C 1
ATOM 697 O O . CYS A 1 87 ? -4.441 -2.251 9.233 1.00 45.91 87 CYS A O 1
ATOM 699 N N . LEU A 1 88 ? -2.598 -3.248 8.522 1.00 53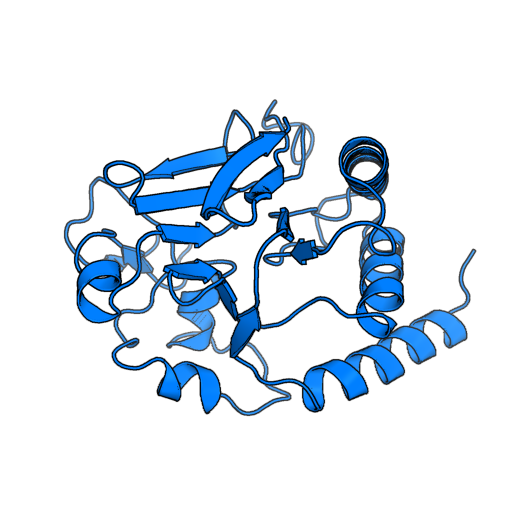.34 88 LEU A N 1
ATOM 700 C CA . LEU A 1 88 ? -1.620 -2.744 7.519 1.00 53.34 88 LEU A CA 1
ATOM 701 C C . LEU A 1 88 ? -0.224 -3.431 7.676 1.00 53.34 88 LEU A C 1
ATOM 703 O O . LEU A 1 88 ? 0.129 -3.806 8.798 1.00 53.34 88 LEU A O 1
ATOM 707 N N . PRO A 1 89 ? 0.592 -3.533 6.615 1.00 63.91 89 PRO A N 1
ATOM 708 C CA . PRO A 1 89 ? 2.053 -3.736 6.694 1.00 63.91 89 PRO A CA 1
ATOM 709 C C . PRO A 1 89 ? 2.861 -2.752 5.816 1.00 63.91 89 PRO A C 1
ATOM 711 O O . PRO A 1 89 ? 2.295 -1.823 5.253 1.00 63.91 89 PRO A O 1
ATOM 714 N N . ILE A 1 90 ? 4.177 -2.976 5.675 1.00 71.38 90 ILE A N 1
ATOM 715 C CA . ILE A 1 90 ? 5.062 -2.201 4.777 1.00 71.38 90 ILE A CA 1
ATOM 716 C C . ILE A 1 90 ? 4.877 -2.623 3.311 1.00 71.38 90 ILE A C 1
ATOM 718 O O . ILE A 1 90 ? 4.813 -1.777 2.424 1.00 71.38 90 ILE A O 1
ATOM 722 N N . ALA A 1 91 ? 4.776 -3.928 3.060 1.00 88.94 91 ALA A N 1
ATOM 723 C CA . ALA A 1 91 ? 4.471 -4.491 1.751 1.00 88.94 91 ALA A CA 1
ATOM 724 C C . ALA A 1 91 ? 3.623 -5.757 1.914 1.00 88.94 91 ALA A C 1
ATOM 726 O O . ALA A 1 91 ? 3.595 -6.371 2.987 1.00 88.94 91 ALA A O 1
ATOM 727 N N . ALA A 1 92 ? 2.941 -6.165 0.851 1.00 94.94 92 ALA A N 1
ATOM 728 C CA . ALA A 1 92 ? 2.157 -7.390 0.834 1.00 94.94 92 ALA A CA 1
ATOM 729 C C . ALA A 1 92 ? 2.284 -8.116 -0.504 1.00 94.94 92 ALA A C 1
ATOM 731 O O . ALA A 1 92 ? 2.551 -7.506 -1.535 1.00 94.94 92 ALA A O 1
ATOM 732 N N . ILE A 1 93 ? 2.064 -9.424 -0.482 1.00 96.75 93 ILE A N 1
ATOM 733 C CA . ILE A 1 93 ? 1.940 -10.261 -1.667 1.00 96.75 93 ILE A CA 1
ATOM 734 C C . ILE A 1 93 ? 0.584 -10.949 -1.604 1.00 96.75 93 ILE A C 1
ATOM 736 O O . ILE A 1 93 ? 0.293 -11.628 -0.623 1.00 96.75 93 ILE A O 1
ATOM 740 N N . ILE A 1 94 ? -0.237 -10.786 -2.639 1.00 96.88 94 ILE A N 1
ATOM 741 C CA . ILE A 1 94 ? -1.554 -11.429 -2.736 1.00 96.88 94 ILE A CA 1
ATOM 742 C C . ILE A 1 94 ? -1.443 -12.631 -3.671 1.00 96.88 94 ILE A C 1
ATOM 744 O O . ILE A 1 94 ? -1.013 -12.481 -4.818 1.00 96.88 94 ILE A O 1
ATOM 748 N N . ASN A 1 95 ? -1.807 -13.814 -3.166 1.00 97.38 95 ASN A N 1
ATOM 749 C CA . ASN A 1 95 ? -1.782 -15.094 -3.887 1.00 97.38 95 ASN A CA 1
ATOM 750 C C . ASN A 1 95 ? -0.459 -15.363 -4.626 1.00 97.38 95 ASN A C 1
ATOM 752 O O . ASN A 1 95 ? -0.475 -15.921 -5.715 1.00 97.38 95 ASN A O 1
ATOM 756 N N . GLU A 1 96 ? 0.679 -14.921 -4.080 1.00 96.75 96 GLU A N 1
ATOM 757 C CA . GLU A 1 96 ? 2.012 -15.031 -4.711 1.00 96.75 96 GLU A CA 1
ATOM 758 C C . GLU A 1 96 ? 2.164 -14.293 -6.059 1.00 96.75 96 GLU A C 1
ATOM 760 O O . GLU A 1 96 ? 3.224 -14.356 -6.679 1.00 96.75 96 GLU A O 1
ATOM 765 N N . LYS A 1 97 ? 1.136 -13.559 -6.504 1.00 97.06 97 LYS A N 1
ATOM 766 C CA . LYS A 1 97 ? 1.056 -12.981 -7.851 1.00 97.06 97 LYS A CA 1
ATOM 767 C C . LYS A 1 97 ? 1.041 -11.465 -7.904 1.00 97.06 97 LYS A C 1
ATOM 769 O O . LYS A 1 97 ? 1.524 -10.909 -8.887 1.00 97.06 97 LYS A O 1
ATOM 774 N N . ILE A 1 98 ? 0.526 -10.798 -6.875 1.00 97.44 98 ILE A N 1
ATOM 775 C CA . ILE A 1 98 ? 0.424 -9.334 -6.858 1.00 97.44 98 ILE A CA 1
ATOM 776 C C . ILE A 1 98 ? 1.309 -8.783 -5.747 1.00 97.44 98 ILE A C 1
ATOM 778 O O . ILE A 1 98 ? 1.026 -9.012 -4.571 1.00 97.44 98 ILE A O 1
ATOM 782 N N . PHE A 1 99 ? 2.360 -8.046 -6.105 1.00 97.12 99 PHE A N 1
ATOM 783 C CA . PHE A 1 99 ? 3.194 -7.325 -5.143 1.00 97.12 99 PHE A CA 1
ATOM 784 C C . PHE A 1 99 ? 2.587 -5.962 -4.835 1.00 97.12 99 PHE A C 1
ATOM 786 O O . PHE A 1 99 ? 2.258 -5.216 -5.751 1.00 97.12 99 PHE A O 1
ATOM 793 N N . CYS A 1 100 ? 2.455 -5.629 -3.556 1.00 96.94 100 CYS A N 1
ATOM 794 C CA . CYS A 1 100 ? 1.827 -4.401 -3.093 1.00 96.94 100 CYS A CA 1
ATOM 795 C C . CYS A 1 100 ? 2.765 -3.598 -2.188 1.00 96.94 100 CYS A C 1
ATOM 797 O O . CYS A 1 100 ? 3.286 -4.136 -1.207 1.00 96.94 100 CYS A O 1
ATOM 799 N N . CYS A 1 101 ? 2.920 -2.306 -2.465 1.00 96.19 101 CYS A N 1
ATOM 800 C CA . CYS A 1 101 ? 3.676 -1.349 -1.648 1.00 96.19 101 CYS A CA 1
ATOM 801 C C . CYS A 1 101 ? 3.104 0.070 -1.809 1.00 96.19 101 CYS A C 1
ATOM 803 O O . CYS A 1 101 ? 2.219 0.289 -2.631 1.00 96.19 101 CYS A O 1
ATOM 805 N N . HIS A 1 102 ? 3.583 1.042 -1.028 1.00 96.12 102 HIS A N 1
ATOM 806 C CA . HIS A 1 102 ? 3.137 2.433 -1.176 1.00 96.12 102 HIS A CA 1
ATOM 807 C C . HIS A 1 102 ? 3.761 3.097 -2.406 1.00 96.12 102 HIS A C 1
ATOM 809 O O . HIS A 1 102 ? 3.051 3.510 -3.322 1.00 96.12 102 HIS A O 1
ATOM 815 N N . GLY A 1 103 ? 5.095 3.164 -2.393 1.00 95.31 103 GLY A N 1
ATOM 816 C CA . GLY A 1 103 ? 5.942 3.760 -3.411 1.00 95.31 103 GLY A CA 1
ATOM 817 C C . GLY A 1 103 ? 6.103 2.800 -4.574 1.00 95.31 103 GLY A C 1
ATOM 818 O O . GLY A 1 103 ? 5.195 2.628 -5.372 1.00 95.31 103 GLY A O 1
ATOM 819 N N . GLY A 1 104 ? 7.227 2.118 -4.676 1.00 94.19 104 GLY A N 1
ATOM 820 C CA . GLY A 1 104 ? 7.446 1.235 -5.809 1.00 94.19 104 GLY A CA 1
ATOM 821 C C . GLY A 1 104 ? 8.583 0.270 -5.568 1.00 94.19 104 GLY A C 1
ATOM 822 O O . GLY A 1 104 ? 8.673 -0.358 -4.515 1.00 94.19 104 GLY A O 1
ATOM 823 N N . LEU A 1 105 ? 9.425 0.109 -6.578 1.00 94.81 105 LEU A N 1
ATOM 824 C CA . LEU A 1 105 ? 10.536 -0.827 -6.550 1.00 94.81 105 LEU A CA 1
ATOM 825 C C . LEU A 1 105 ? 11.817 -0.158 -6.037 1.00 94.81 105 LEU A C 1
ATOM 827 O O . LEU A 1 105 ? 11.958 1.056 -6.046 1.00 94.81 105 LEU A O 1
ATOM 831 N N . SER A 1 106 ? 12.800 -0.971 -5.654 1.00 95.12 106 SER A N 1
ATOM 832 C CA . SER A 1 106 ? 14.144 -0.491 -5.310 1.00 95.12 106 SER A CA 1
ATOM 833 C C . SER A 1 106 ? 15.197 -1.113 -6.228 1.00 95.12 106 SER A C 1
ATOM 835 O O . SER A 1 106 ? 15.098 -2.318 -6.506 1.00 95.12 106 SER A O 1
ATOM 837 N N . PRO A 1 107 ? 16.247 -0.370 -6.635 1.00 93.44 107 PRO A N 1
ATOM 838 C CA . PRO A 1 107 ? 17.407 -0.959 -7.301 1.00 93.44 107 PRO A CA 1
ATOM 839 C C . PRO A 1 107 ? 18.143 -1.949 -6.389 1.00 93.44 107 PRO A C 1
ATOM 841 O O . PRO A 1 107 ? 18.878 -2.803 -6.876 1.00 93.44 107 PRO A O 1
ATOM 844 N N . GLU A 1 108 ? 17.926 -1.883 -5.072 1.00 93.81 108 GLU A N 1
ATOM 845 C CA . GLU A 1 108 ? 18.502 -2.799 -4.089 1.00 93.81 108 GLU A CA 1
ATOM 846 C C . GLU A 1 108 ? 17.655 -4.063 -3.868 1.00 93.81 108 GLU A C 1
ATOM 848 O O . GLU A 1 108 ? 18.072 -4.947 -3.119 1.00 93.81 108 GLU A O 1
ATOM 853 N N . LEU A 1 109 ? 16.473 -4.182 -4.488 1.00 93.38 109 LEU A N 1
ATOM 854 C CA . LEU A 1 109 ? 15.562 -5.306 -4.265 1.00 93.38 109 LEU A CA 1
ATOM 855 C C . LEU A 1 109 ? 15.879 -6.494 -5.189 1.00 93.38 109 LEU A C 1
ATOM 857 O O . LEU A 1 109 ? 15.394 -6.617 -6.317 1.00 93.38 109 LEU A O 1
ATOM 861 N N . TYR A 1 110 ? 16.675 -7.422 -4.665 1.00 92.75 110 TYR A N 1
ATOM 862 C CA . TYR A 1 110 ? 17.070 -8.664 -5.338 1.00 92.75 110 TYR A CA 1
ATOM 863 C C . TYR A 1 110 ? 16.386 -9.902 -4.751 1.00 92.75 110 TYR A C 1
ATOM 865 O O . TYR A 1 110 ? 16.261 -10.916 -5.433 1.00 92.75 110 TYR A O 1
ATOM 873 N N . SER A 1 111 ? 15.928 -9.824 -3.501 1.00 94.94 111 SER A N 1
ATOM 874 C CA . SER A 1 111 ? 15.206 -10.885 -2.804 1.00 94.94 111 SER A CA 1
ATOM 875 C C . SER A 1 111 ? 14.162 -10.311 -1.851 1.00 94.94 111 SER A C 1
ATOM 877 O O . SER A 1 111 ? 14.442 -9.382 -1.095 1.00 94.94 111 SER A O 1
ATOM 879 N N . LEU A 1 112 ? 12.982 -10.935 -1.805 1.00 95.00 112 LEU A N 1
ATOM 880 C CA . LEU A 1 112 ? 11.930 -10.605 -0.837 1.00 95.00 112 LEU A CA 1
ATOM 881 C C . LEU A 1 112 ? 12.381 -10.810 0.621 1.00 95.00 112 LEU A C 1
ATOM 883 O O . LEU A 1 112 ? 11.850 -10.169 1.527 1.00 95.00 112 LEU A O 1
ATOM 887 N N . GLU A 1 113 ? 13.416 -11.627 0.855 1.00 96.19 113 GLU A N 1
ATOM 888 C CA . GLU A 1 113 ? 14.047 -11.762 2.173 1.00 96.19 113 GLU A CA 1
ATOM 889 C C . GLU A 1 113 ? 14.623 -10.444 2.694 1.00 96.19 113 GLU A C 1
ATOM 891 O O . GLU A 1 113 ? 14.680 -10.238 3.905 1.00 96.19 113 GLU A O 1
ATOM 896 N N . GLN A 1 114 ? 15.029 -9.531 1.807 1.00 96.44 114 GLN A N 1
ATOM 897 C CA . GLN A 1 114 ? 15.520 -8.218 2.221 1.00 96.44 114 GLN A CA 1
ATOM 898 C C . GLN A 1 114 ? 14.409 -7.411 2.899 1.00 96.44 114 GLN A C 1
ATOM 900 O O . GLN A 1 114 ? 14.653 -6.807 3.938 1.00 96.44 114 GLN A O 1
ATOM 905 N N . ILE A 1 115 ? 13.179 -7.490 2.377 1.00 95.62 115 ILE A N 1
ATOM 906 C CA . ILE A 1 115 ? 12.001 -6.853 2.979 1.00 95.62 115 ILE A CA 1
ATOM 907 C C . ILE A 1 115 ? 11.654 -7.537 4.306 1.00 95.62 115 ILE A C 1
ATOM 909 O O . ILE A 1 115 ? 11.456 -6.868 5.319 1.00 95.62 115 ILE A O 1
ATOM 913 N N . ARG A 1 116 ? 11.640 -8.878 4.337 1.00 94.75 116 ARG A N 1
ATOM 914 C CA . ARG A 1 116 ? 11.317 -9.653 5.552 1.00 94.75 116 ARG A CA 1
ATOM 915 C C . ARG A 1 116 ? 12.270 -9.378 6.722 1.00 94.75 116 ARG A C 1
ATOM 917 O O . ARG A 1 116 ? 11.861 -9.510 7.872 1.00 94.75 116 ARG A O 1
ATOM 924 N N . ARG A 1 117 ? 13.523 -9.001 6.446 1.00 95.25 117 ARG A N 1
ATOM 925 C CA . ARG A 1 117 ? 14.566 -8.754 7.460 1.00 95.25 117 ARG A CA 1
ATOM 926 C C . ARG A 1 117 ? 14.575 -7.340 8.038 1.00 95.25 117 ARG A C 1
ATOM 928 O O . ARG A 1 117 ? 15.302 -7.120 9.011 1.00 95.25 117 ARG A O 1
ATOM 935 N N . ILE A 1 118 ? 13.796 -6.408 7.482 1.00 92.38 118 ILE A N 1
ATOM 936 C CA . ILE A 1 118 ? 13.688 -5.042 8.009 1.00 92.38 118 ILE A CA 1
ATOM 937 C C . ILE A 1 118 ? 13.243 -5.116 9.474 1.00 92.38 118 ILE A C 1
ATOM 939 O O . ILE A 1 118 ? 12.192 -5.665 9.803 1.00 92.38 118 ILE A O 1
ATOM 943 N N . GLN A 1 119 ? 14.066 -4.584 10.374 1.00 90.75 119 GLN A N 1
ATOM 944 C CA . GLN A 1 119 ? 13.756 -4.576 11.800 1.00 90.75 119 GLN A CA 1
ATOM 945 C C . GLN A 1 119 ? 12.745 -3.473 12.106 1.00 90.75 119 GLN A C 1
ATOM 947 O O . GLN A 1 119 ? 12.819 -2.383 11.547 1.00 90.75 119 GLN A O 1
ATOM 952 N N . ARG A 1 120 ? 11.801 -3.750 13.007 1.00 90.50 120 ARG A N 1
ATOM 953 C CA . ARG A 1 120 ? 10.839 -2.761 13.510 1.00 90.50 120 ARG A CA 1
ATOM 954 C C . ARG A 1 120 ? 10.929 -2.677 15.037 1.00 90.50 120 ARG A C 1
ATOM 956 O O . ARG A 1 120 ? 11.144 -3.712 15.668 1.00 90.50 120 ARG A O 1
ATOM 963 N N . PRO A 1 121 ? 10.709 -1.495 15.643 1.00 91.38 121 PRO A N 1
ATOM 964 C CA . PRO A 1 121 ? 10.411 -0.212 14.997 1.00 91.38 121 PRO A CA 1
ATOM 965 C C . PRO A 1 121 ? 11.633 0.374 14.273 1.00 91.38 121 PRO A C 1
ATOM 967 O O . PRO A 1 121 ? 12.769 0.120 14.664 1.00 91.38 121 PRO A O 1
ATOM 970 N N . THR A 1 122 ? 11.393 1.142 13.215 1.00 88.69 122 THR A N 1
ATOM 971 C CA . THR A 1 122 ? 12.434 1.834 12.448 1.00 88.69 122 THR A CA 1
ATOM 972 C C . THR A 1 122 ? 11.844 3.101 11.841 1.00 88.69 122 THR A C 1
ATOM 974 O O . THR A 1 122 ? 10.663 3.109 11.483 1.00 88.69 122 THR A O 1
ATOM 977 N N . ASP A 1 123 ? 12.649 4.155 11.763 1.00 89.19 123 ASP A N 1
ATOM 978 C CA . ASP A 1 123 ? 12.322 5.344 10.981 1.00 89.19 123 ASP A CA 1
ATOM 979 C C . ASP A 1 123 ? 12.621 5.077 9.499 1.00 89.19 123 ASP A C 1
ATOM 981 O O . ASP A 1 123 ? 13.421 4.201 9.161 1.00 89.19 123 ASP A O 1
ATOM 985 N N . VAL A 1 124 ? 11.977 5.822 8.599 1.00 90.50 124 VAL A N 1
ATOM 986 C CA . VAL A 1 124 ? 12.298 5.740 7.168 1.00 90.50 124 VAL A CA 1
ATOM 987 C C . VAL A 1 124 ? 13.643 6.444 6.946 1.00 90.50 124 VAL A C 1
ATOM 989 O O . VAL A 1 124 ? 13.741 7.625 7.279 1.00 90.50 124 VAL A O 1
ATOM 992 N N . PRO A 1 125 ? 14.678 5.756 6.429 1.00 92.69 125 PRO A N 1
ATOM 993 C CA . PRO A 1 125 ? 15.964 6.386 6.159 1.00 92.69 125 PRO A CA 1
ATOM 994 C C . PRO A 1 125 ? 15.870 7.364 4.977 1.00 92.69 125 PRO A C 1
ATOM 996 O O . PRO A 1 125 ? 14.907 7.345 4.210 1.00 92.69 125 PRO A O 1
ATOM 999 N N . ASP A 1 126 ? 16.900 8.188 4.788 1.00 90.62 126 ASP A N 1
ATOM 1000 C CA . ASP A 1 126 ? 16.955 9.125 3.656 1.00 90.62 126 ASP A CA 1
ATOM 1001 C C . ASP A 1 126 ? 17.163 8.408 2.308 1.00 90.62 126 ASP A C 1
ATOM 1003 O O . ASP A 1 126 ? 16.786 8.931 1.263 1.00 90.62 126 ASP A O 1
ATOM 1007 N N . MET A 1 127 ? 17.757 7.206 2.322 1.00 94.00 127 MET A N 1
ATOM 1008 C CA . MET A 1 127 ? 18.022 6.379 1.138 1.00 94.00 127 MET A CA 1
ATOM 1009 C C . MET A 1 127 ? 17.964 4.878 1.461 1.00 94.00 127 MET A C 1
ATOM 1011 O O . MET A 1 127 ? 18.111 4.467 2.616 1.00 94.00 127 MET A O 1
ATOM 1015 N N . GLY A 1 128 ? 17.843 4.063 0.409 1.00 95.50 128 GLY A N 1
ATOM 1016 C CA . GLY A 1 128 ? 17.925 2.602 0.449 1.00 95.50 128 GLY A CA 1
ATOM 1017 C C . GLY A 1 128 ? 16.564 1.919 0.336 1.00 95.50 128 GLY A C 1
ATOM 1018 O O . GLY A 1 128 ? 15.525 2.569 0.214 1.00 95.50 128 GLY A O 1
ATOM 1019 N N . LEU A 1 129 ? 16.567 0.586 0.426 1.00 96.31 129 LEU A N 1
ATOM 1020 C CA . LEU A 1 129 ? 15.392 -0.258 0.168 1.00 96.31 129 LEU A CA 1
ATOM 1021 C C . LEU A 1 129 ? 14.071 0.234 0.794 1.00 96.31 129 LEU A C 1
ATOM 1023 O O . LEU A 1 129 ? 13.051 0.263 0.111 1.00 96.31 129 LEU A O 1
ATOM 1027 N N . LEU A 1 130 ? 14.053 0.588 2.086 1.00 94.94 130 LEU A N 1
ATOM 1028 C CA . LEU A 1 130 ? 12.811 1.014 2.751 1.00 94.94 130 LEU A CA 1
ATOM 1029 C C . LEU A 1 130 ? 12.296 2.349 2.198 1.00 94.94 130 LEU A C 1
ATOM 1031 O O . LEU A 1 130 ? 11.091 2.505 2.017 1.00 94.94 130 LEU A O 1
ATOM 1035 N N . THR A 1 131 ? 13.194 3.290 1.919 1.00 96.00 131 THR A N 1
ATOM 1036 C CA . THR A 1 131 ? 12.856 4.573 1.297 1.00 96.00 131 THR A CA 1
ATOM 1037 C C . THR A 1 131 ? 12.272 4.337 -0.086 1.00 96.00 131 THR A C 1
ATOM 1039 O O . THR A 1 131 ? 11.198 4.841 -0.393 1.00 96.00 131 THR A O 1
ATOM 1042 N N . ASP A 1 132 ? 12.906 3.490 -0.889 1.00 96.56 132 ASP A N 1
ATOM 1043 C CA . ASP A 1 132 ? 12.471 3.235 -2.260 1.00 96.56 132 ASP A CA 1
ATOM 1044 C C . ASP A 1 132 ? 11.107 2.543 -2.345 1.00 96.56 132 ASP A C 1
ATOM 1046 O O . ASP A 1 132 ? 10.268 2.911 -3.170 1.00 96.56 132 ASP A O 1
ATOM 1050 N N . LEU A 1 133 ? 10.824 1.604 -1.437 1.00 95.88 133 LEU A N 1
ATOM 1051 C CA . LEU A 1 133 ? 9.503 0.971 -1.322 1.00 95.88 133 LEU A CA 1
ATOM 1052 C C . LEU A 1 133 ? 8.381 1.968 -0.980 1.00 95.88 133 LEU A C 1
ATOM 1054 O O . LEU A 1 133 ? 7.203 1.663 -1.182 1.00 95.88 133 LEU A O 1
ATOM 1058 N N . LEU A 1 134 ? 8.724 3.144 -0.447 1.00 95.12 134 LEU A N 1
ATOM 1059 C CA . LEU A 1 134 ? 7.780 4.187 -0.045 1.00 95.12 134 LEU A CA 1
ATOM 1060 C C . LEU A 1 134 ? 7.755 5.394 -0.995 1.00 95.12 134 LEU A C 1
ATOM 1062 O O . LEU A 1 134 ? 6.727 6.061 -1.047 1.00 95.12 134 LEU A O 1
ATOM 1066 N N . TRP A 1 135 ? 8.829 5.652 -1.745 1.00 96.12 135 TRP A N 1
ATOM 1067 C CA . TRP A 1 135 ? 9.029 6.920 -2.463 1.00 96.12 135 TRP A CA 1
ATOM 1068 C C . TRP A 1 135 ? 9.409 6.793 -3.941 1.00 96.12 135 TRP A C 1
ATOM 1070 O O . TRP A 1 135 ? 9.506 7.809 -4.620 1.00 96.12 135 TRP A O 1
ATOM 1080 N N . SER A 1 136 ? 9.660 5.588 -4.456 1.00 96.25 136 SER A N 1
ATOM 1081 C CA . SER A 1 136 ? 9.951 5.431 -5.886 1.00 96.25 136 SER A CA 1
ATOM 1082 C C . SER A 1 136 ? 8.687 5.474 -6.744 1.00 96.25 136 SER A C 1
ATOM 1084 O O . SER A 1 136 ? 7.612 5.052 -6.303 1.00 96.25 136 SER A O 1
ATOM 1086 N N . ASP A 1 137 ? 8.839 5.914 -7.995 1.00 96.19 137 ASP A N 1
ATOM 1087 C CA . ASP A 1 137 ? 7.738 6.086 -8.947 1.00 96.19 137 ASP A CA 1
ATOM 1088 C C . ASP A 1 137 ? 7.995 5.397 -10.297 1.00 96.19 137 ASP A C 1
ATOM 1090 O O . ASP A 1 137 ? 9.128 5.382 -10.780 1.00 96.19 137 ASP A O 1
ATOM 1094 N N . PRO A 1 138 ? 6.968 4.823 -10.944 1.00 95.06 138 PRO A N 1
ATOM 1095 C CA . PRO A 1 138 ? 7.093 4.359 -12.319 1.00 95.06 138 PRO A CA 1
ATOM 1096 C C . PRO A 1 138 ? 7.232 5.540 -13.292 1.00 95.06 138 PRO A C 1
ATOM 1098 O O . PRO A 1 138 ? 6.580 6.569 -13.124 1.00 95.06 138 PRO A O 1
ATOM 1101 N N . ASP A 1 139 ? 8.040 5.373 -14.340 1.00 93.12 139 ASP A N 1
ATOM 1102 C CA . ASP A 1 139 ? 8.197 6.366 -15.410 1.00 93.12 139 ASP A CA 1
ATOM 1103 C C . ASP A 1 139 ? 8.406 5.674 -16.766 1.00 93.12 139 ASP A C 1
ATOM 1105 O O . ASP A 1 139 ? 9.286 4.826 -16.921 1.00 93.12 139 ASP A O 1
ATOM 1109 N N . SER A 1 140 ? 7.578 6.021 -17.758 1.00 89.25 140 SER A N 1
ATOM 1110 C CA . SER A 1 140 ? 7.603 5.415 -19.098 1.00 89.25 140 SER A CA 1
ATOM 1111 C C . SER A 1 140 ? 8.804 5.845 -19.928 1.00 89.25 140 SER A C 1
ATOM 1113 O O . SER A 1 140 ? 9.144 5.171 -20.897 1.00 89.25 140 SER A O 1
ATOM 1115 N N . GLU A 1 141 ? 9.436 6.959 -19.566 1.00 89.81 141 GLU A N 1
ATOM 1116 C CA . GLU A 1 141 ? 10.623 7.481 -20.237 1.00 89.81 141 GLU A CA 1
ATOM 1117 C C . GLU A 1 141 ? 11.918 6.864 -19.680 1.00 89.81 141 GLU A C 1
ATOM 1119 O O . GLU A 1 141 ? 13.003 7.091 -20.218 1.00 89.81 141 GLU A O 1
ATOM 1124 N N . VAL A 1 142 ? 11.821 6.045 -18.623 1.00 88.06 142 VAL A N 1
ATOM 1125 C CA . VAL A 1 142 ? 12.960 5.437 -17.929 1.00 88.06 142 VAL A CA 1
ATOM 1126 C C . VAL A 1 142 ? 13.037 3.940 -18.224 1.00 88.06 142 VAL A C 1
ATOM 1128 O O . VAL A 1 142 ? 12.177 3.157 -17.830 1.00 88.06 142 VAL A O 1
ATOM 1131 N N . GLU A 1 143 ? 14.125 3.503 -18.866 1.00 81.88 143 GLU A N 1
ATOM 1132 C CA . GLU A 1 143 ? 14.325 2.076 -19.173 1.00 81.88 143 GLU A CA 1
ATOM 1133 C C . GLU A 1 143 ? 14.612 1.217 -17.929 1.00 81.88 143 GLU A C 1
ATOM 1135 O O . GLU A 1 143 ? 14.197 0.060 -17.864 1.00 81.88 143 GLU A O 1
ATOM 1140 N N . SER A 1 144 ? 15.348 1.752 -16.946 1.00 86.31 144 SER A N 1
ATOM 1141 C CA . SER A 1 144 ? 15.712 1.016 -15.726 1.00 86.31 144 SER A CA 1
ATOM 1142 C C . SER A 1 144 ? 15.522 1.847 -14.462 1.00 86.31 144 SER A C 1
ATOM 1144 O O . SER A 1 144 ? 14.525 1.652 -13.776 1.00 86.31 144 SER A O 1
ATOM 1146 N N . TRP A 1 145 ? 16.448 2.763 -14.175 1.00 92.44 145 TRP A N 1
ATOM 1147 C CA . TRP A 1 145 ? 16.432 3.636 -13.006 1.00 92.44 145 TRP A CA 1
ATOM 1148 C C . TRP A 1 145 ? 16.908 5.038 -13.373 1.00 92.44 145 TRP A C 1
ATOM 1150 O O . TRP A 1 145 ? 17.876 5.190 -14.122 1.00 92.44 145 TRP A O 1
ATOM 1160 N N . SER A 1 146 ? 16.272 6.054 -12.807 1.00 94.00 146 SER A N 1
ATOM 1161 C CA . SER A 1 146 ? 16.739 7.441 -12.843 1.00 94.00 146 SER A CA 1
ATOM 1162 C C . SER A 1 146 ? 16.451 8.126 -11.509 1.00 94.00 146 SER A C 1
ATOM 1164 O O . SER A 1 146 ? 15.682 7.617 -10.695 1.00 94.00 146 SER A O 1
ATOM 1166 N N . GLU A 1 147 ? 17.090 9.262 -11.245 1.00 93.56 147 GLU A N 1
ATOM 1167 C CA . GLU A 1 147 ? 16.785 10.055 -10.052 1.00 93.56 147 GLU A CA 1
ATOM 1168 C C . GLU A 1 147 ? 15.341 10.581 -10.114 1.00 93.56 147 GLU A C 1
ATOM 1170 O O . GLU A 1 147 ? 14.829 10.934 -11.187 1.00 93.56 147 GLU A O 1
ATOM 1175 N N . ASN A 1 148 ? 14.672 10.599 -8.959 1.00 91.94 148 ASN A N 1
ATOM 1176 C CA . ASN A 1 148 ? 13.328 11.153 -8.847 1.00 91.94 148 ASN A CA 1
ATOM 1177 C C . ASN A 1 148 ? 13.390 12.684 -8.741 1.00 91.94 148 ASN A C 1
ATOM 1179 O O . ASN A 1 148 ? 14.183 13.236 -7.976 1.00 91.94 148 ASN A O 1
ATOM 1183 N N . ASP A 1 149 ? 12.505 13.370 -9.462 1.00 88.81 149 ASP A N 1
ATOM 1184 C CA . ASP A 1 149 ? 12.411 14.832 -9.468 1.00 88.81 149 ASP A CA 1
ATOM 1185 C C . ASP A 1 149 ? 11.997 15.393 -8.092 1.00 88.81 149 ASP A C 1
ATOM 1187 O O . ASP A 1 149 ? 12.282 16.548 -7.772 1.00 88.81 149 ASP A O 1
ATOM 1191 N N . ALA A 1 150 ? 11.383 14.562 -7.238 1.00 86.88 150 ALA A N 1
ATOM 1192 C CA . ALA A 1 150 ? 11.092 14.884 -5.840 1.00 86.88 150 ALA A CA 1
ATOM 1193 C C . ALA A 1 150 ? 12.352 15.019 -4.955 1.00 86.88 150 ALA A C 1
ATOM 1195 O O . ALA A 1 150 ? 12.247 15.436 -3.800 1.00 86.88 150 ALA A O 1
ATOM 1196 N N . GLY A 1 151 ? 13.535 14.658 -5.468 1.00 91.44 151 GLY A N 1
ATOM 1197 C CA . GLY A 1 151 ? 14.803 14.700 -4.734 1.00 91.44 151 GLY A CA 1
ATOM 1198 C C . GLY A 1 151 ? 14.974 13.571 -3.712 1.00 91.44 151 GLY A C 1
ATOM 1199 O O . GLY A 1 151 ? 15.876 13.641 -2.878 1.00 91.44 151 GLY A O 1
ATOM 1200 N N . ILE A 1 152 ? 14.116 12.547 -3.759 1.00 92.81 152 ILE A N 1
ATOM 1201 C CA . ILE A 1 152 ? 14.163 11.363 -2.897 1.00 92.81 152 ILE A CA 1
ATOM 1202 C C . ILE A 1 152 ? 13.881 10.100 -3.714 1.00 92.81 152 ILE A C 1
ATOM 1204 O O . ILE A 1 152 ? 12.945 10.069 -4.507 1.00 92.81 152 ILE A O 1
ATOM 1208 N N . SER A 1 153 ? 14.662 9.041 -3.485 1.00 96.06 153 SER A N 1
ATOM 1209 C CA . SER A 1 153 ? 14.548 7.767 -4.208 1.00 96.06 153 SER A CA 1
ATOM 1210 C C . SER A 1 153 ? 14.705 7.912 -5.739 1.00 96.06 153 SER A C 1
ATOM 1212 O O . SER A 1 153 ? 15.429 8.784 -6.225 1.00 96.06 153 SER A O 1
ATOM 1214 N N . PHE A 1 154 ? 14.080 7.015 -6.501 1.00 95.25 154 PHE A N 1
ATOM 1215 C CA . PHE A 1 154 ? 14.292 6.807 -7.927 1.00 95.25 154 PHE A CA 1
ATOM 1216 C C . PHE A 1 154 ? 12.975 6.711 -8.695 1.00 95.25 154 PHE A C 1
ATOM 1218 O O . PHE A 1 154 ? 11.936 6.346 -8.144 1.00 95.25 154 PHE A O 1
ATOM 1225 N N . ARG A 1 155 ? 13.050 6.950 -10.001 1.00 95.00 155 ARG A N 1
ATOM 1226 C CA . ARG A 1 155 ? 12.043 6.510 -10.967 1.00 95.00 155 ARG A CA 1
ATOM 1227 C C . ARG A 1 155 ? 12.475 5.212 -11.634 1.00 95.00 155 ARG A C 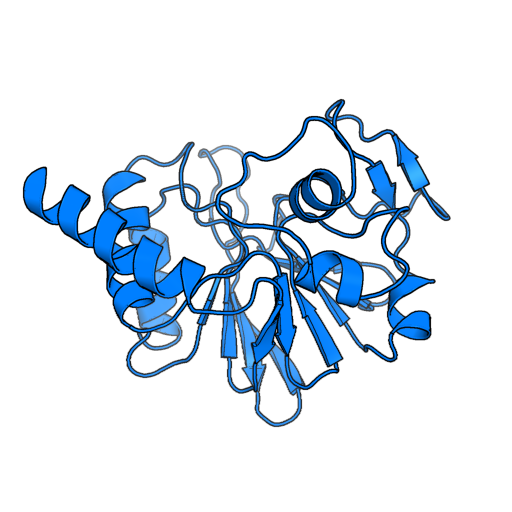1
ATOM 1229 O O . ARG A 1 155 ? 13.678 4.962 -11.742 1.00 95.00 155 ARG A O 1
ATOM 1236 N N . PHE A 1 156 ? 11.525 4.394 -12.084 1.00 92.81 156 PHE A N 1
ATOM 1237 C CA . PHE A 1 156 ? 11.833 3.081 -12.657 1.00 92.81 156 PHE A CA 1
ATOM 1238 C C . PHE A 1 156 ? 10.918 2.617 -13.793 1.00 92.81 156 PHE A C 1
ATOM 1240 O O . PHE A 1 156 ? 9.733 2.942 -13.849 1.00 92.81 156 PHE A O 1
ATOM 1247 N N . GLY A 1 157 ? 11.470 1.747 -14.645 1.00 85.75 157 GLY A N 1
ATOM 1248 C CA . GLY A 1 157 ? 10.721 0.927 -15.602 1.00 85.75 157 GLY A CA 1
ATOM 1249 C C . GLY A 1 157 ? 10.325 -0.436 -15.003 1.00 85.75 157 GLY A C 1
ATOM 1250 O O . GLY A 1 157 ? 11.094 -1.056 -14.268 1.00 85.75 157 GLY A O 1
ATOM 1251 N N . ALA A 1 158 ? 9.123 -0.945 -15.303 1.00 67.31 158 ALA A N 1
ATOM 1252 C CA . ALA A 1 158 ? 8.524 -2.075 -14.566 1.00 67.31 158 ALA A CA 1
ATOM 1253 C C . ALA A 1 158 ? 8.931 -3.494 -15.039 1.00 67.31 158 ALA A C 1
ATOM 1255 O O . ALA A 1 158 ? 8.584 -4.485 -14.395 1.00 67.31 158 ALA A O 1
ATOM 1256 N N . ILE A 1 159 ? 9.683 -3.632 -16.135 1.00 68.81 159 ILE A N 1
ATOM 1257 C CA . ILE A 1 159 ? 9.752 -4.904 -16.886 1.00 68.81 159 ILE A CA 1
ATOM 1258 C C . ILE A 1 159 ? 10.540 -6.019 -16.158 1.00 68.81 159 ILE A C 1
ATOM 1260 O O . ILE A 1 159 ? 10.205 -7.202 -16.256 1.00 68.81 159 ILE A O 1
ATOM 1264 N N . ILE A 1 160 ? 11.591 -5.690 -15.401 1.00 70.94 160 ILE A N 1
ATOM 1265 C CA . ILE A 1 160 ? 12.533 -6.708 -14.881 1.00 70.94 160 ILE A CA 1
ATOM 1266 C C . ILE A 1 160 ? 12.047 -7.366 -13.575 1.00 70.94 160 ILE A C 1
ATOM 1268 O O . ILE A 1 160 ? 12.441 -8.491 -13.263 1.00 70.94 160 ILE A O 1
ATOM 1272 N N . PHE A 1 161 ? 11.189 -6.703 -12.801 1.00 81.94 161 PHE A N 1
ATOM 1273 C CA . PHE A 1 161 ? 10.819 -7.179 -11.465 1.00 81.94 161 PHE A CA 1
ATOM 1274 C C . PHE A 1 161 ? 9.870 -8.379 -11.494 1.00 81.94 161 PHE A C 1
ATOM 1276 O O . PHE A 1 161 ? 10.147 -9.401 -10.869 1.00 81.94 161 PHE A O 1
ATOM 1283 N N . LEU A 1 162 ? 8.776 -8.281 -12.252 1.00 87.19 162 LEU A N 1
ATOM 1284 C CA . LEU A 1 162 ? 7.744 -9.319 -12.298 1.00 87.19 162 LEU A CA 1
ATOM 1285 C C . LEU A 1 162 ? 8.294 -10.671 -12.758 1.00 87.19 162 LEU A C 1
ATOM 1287 O O . LEU A 1 162 ? 8.056 -11.695 -12.119 1.00 87.19 162 LEU A O 1
ATOM 1291 N N . SER A 1 163 ? 9.105 -10.658 -13.818 1.00 86.88 163 SER A N 1
ATOM 1292 C CA . SER A 1 163 ? 9.746 -11.866 -14.344 1.00 86.88 163 SER A CA 1
ATOM 1293 C C . SER A 1 163 ? 10.712 -12.501 -13.338 1.00 86.88 163 SER A C 1
ATOM 1295 O O . SER A 1 163 ? 10.734 -13.723 -13.203 1.00 86.88 163 SER A O 1
ATOM 1297 N N . ARG A 1 164 ? 11.468 -11.691 -12.581 1.00 88.62 164 ARG A N 1
ATOM 1298 C CA . ARG A 1 164 ? 12.401 -12.172 -11.547 1.00 88.62 164 ARG A CA 1
ATOM 1299 C C . ARG A 1 164 ? 11.690 -12.884 -10.398 1.00 88.62 164 ARG A C 1
ATOM 1301 O O . ARG A 1 164 ? 12.211 -13.877 -9.896 1.00 88.62 164 ARG A O 1
ATOM 1308 N N . PHE A 1 165 ? 10.541 -12.369 -9.968 1.00 91.12 165 PHE A N 1
ATOM 1309 C CA . PHE A 1 165 ? 9.813 -12.880 -8.803 1.00 91.12 165 PHE A CA 1
ATOM 1310 C C . PHE A 1 165 ? 8.613 -13.769 -9.156 1.00 91.12 165 PHE A C 1
ATOM 1312 O O . PHE A 1 165 ? 7.911 -14.207 -8.250 1.00 91.12 165 PHE A O 1
ATOM 1319 N N . ASN A 1 166 ? 8.405 -14.083 -10.443 1.00 93.88 166 ASN A N 1
ATOM 1320 C CA . ASN A 1 166 ? 7.273 -14.875 -10.945 1.00 93.88 166 ASN A CA 1
ATOM 1321 C C . ASN A 1 166 ? 5.894 -14.293 -10.559 1.00 93.88 166 ASN A C 1
ATOM 1323 O O . ASN A 1 166 ? 4.941 -15.021 -10.258 1.00 93.88 166 ASN A O 1
ATOM 1327 N N . MET A 1 167 ? 5.810 -12.965 -10.572 1.00 94.62 167 MET A N 1
ATOM 1328 C CA . MET A 1 167 ? 4.614 -12.191 -10.246 1.00 94.62 167 MET A CA 1
ATOM 1329 C C . MET A 1 167 ? 3.964 -11.649 -11.516 1.00 94.62 167 MET A C 1
ATOM 1331 O O . MET A 1 167 ? 4.620 -11.501 -12.545 1.00 94.62 167 MET A O 1
ATOM 1335 N N . ASP A 1 168 ? 2.683 -11.316 -11.417 1.00 95.00 168 ASP A N 1
ATOM 1336 C CA . ASP A 1 168 ? 1.869 -10.906 -12.558 1.00 95.00 168 ASP A CA 1
ATOM 1337 C C . ASP A 1 168 ? 1.553 -9.398 -12.522 1.00 95.00 168 ASP A C 1
ATOM 1339 O O . ASP A 1 168 ? 1.334 -8.797 -13.572 1.00 95.00 168 ASP A O 1
ATOM 1343 N N . LEU A 1 169 ? 1.550 -8.773 -11.334 1.00 96.50 169 LEU A N 1
ATOM 1344 C CA . LEU A 1 169 ? 1.171 -7.367 -11.154 1.00 96.50 169 LEU A CA 1
ATOM 1345 C C . LEU A 1 169 ? 1.909 -6.704 -9.979 1.00 96.50 169 LEU A C 1
ATOM 1347 O O . LEU A 1 169 ? 2.069 -7.297 -8.911 1.00 96.50 169 LEU A O 1
ATOM 1351 N N . ILE A 1 170 ? 2.293 -5.439 -10.154 1.00 96.75 170 ILE A N 1
ATOM 1352 C CA . ILE A 1 170 ? 2.644 -4.522 -9.062 1.00 96.75 170 ILE A CA 1
ATOM 1353 C C . ILE A 1 170 ? 1.446 -3.606 -8.801 1.00 96.75 170 ILE A C 1
ATOM 1355 O O . ILE A 1 170 ? 0.942 -2.966 -9.717 1.00 96.75 170 ILE A O 1
ATOM 1359 N N . CYS A 1 171 ? 0.998 -3.516 -7.556 1.00 97.19 171 CYS A N 1
ATOM 1360 C CA . CYS A 1 171 ? -0.064 -2.618 -7.124 1.00 97.19 171 CYS A CA 1
ATOM 1361 C C . CYS A 1 171 ? 0.502 -1.591 -6.139 1.00 97.19 171 CYS A C 1
ATOM 1363 O O . CYS A 1 171 ? 0.991 -1.955 -5.070 1.00 97.19 171 CYS A O 1
ATOM 1365 N N . ARG A 1 172 ? 0.431 -0.304 -6.479 1.00 97.31 172 ARG A N 1
ATOM 1366 C CA . ARG A 1 172 ? 1.019 0.776 -5.675 1.00 97.31 172 ARG A CA 1
ATOM 1367 C C . ARG A 1 172 ? 0.106 1.991 -5.538 1.00 97.31 172 ARG A C 1
ATOM 1369 O O . ARG A 1 172 ? -0.985 1.986 -6.100 1.00 97.31 172 ARG A O 1
ATOM 1376 N N . ALA A 1 173 ? 0.515 3.002 -4.770 1.00 96.56 173 ALA A N 1
ATOM 1377 C CA . ALA A 1 173 ? -0.273 4.216 -4.525 1.00 96.56 173 ALA A CA 1
ATOM 1378 C C . ALA A 1 173 ? 0.525 5.503 -4.806 1.00 96.56 173 ALA A C 1
ATOM 1380 O O . ALA A 1 173 ? 1.009 5.655 -5.914 1.00 96.56 173 ALA A O 1
ATOM 1381 N N . HIS A 1 174 ? 0.660 6.422 -3.842 1.00 95.56 174 HIS A N 1
ATOM 1382 C CA . HIS A 1 174 ? 1.565 7.588 -3.836 1.00 95.56 174 HIS A CA 1
ATOM 1383 C C . HIS A 1 174 ? 1.280 8.718 -4.849 1.00 95.56 174 HIS A C 1
ATOM 1385 O O . HIS A 1 174 ? 1.196 9.872 -4.432 1.00 95.56 174 HIS A O 1
ATOM 1391 N N . GLN A 1 175 ? 1.101 8.419 -6.137 1.00 95.31 175 GLN A N 1
ATOM 1392 C CA . GLN A 1 175 ? 0.825 9.400 -7.193 1.00 95.31 175 GLN A CA 1
ATOM 1393 C C . GLN A 1 175 ? -0.683 9.593 -7.401 1.00 95.31 175 GLN A C 1
ATOM 1395 O O . GLN A 1 175 ? -1.447 8.626 -7.445 1.00 95.31 175 GLN A O 1
ATOM 1400 N N . VAL A 1 176 ? -1.107 10.854 -7.537 1.00 94.81 176 VAL A N 1
ATOM 1401 C CA . VAL A 1 176 ? -2.485 11.210 -7.911 1.00 94.81 176 VAL A CA 1
ATOM 1402 C C . VAL A 1 176 ? -2.725 10.765 -9.351 1.00 94.81 176 VAL A C 1
ATOM 1404 O O . VAL A 1 176 ? -1.886 11.001 -10.214 1.00 94.81 176 VAL A O 1
ATOM 1407 N N . THR A 1 177 ? -3.872 10.144 -9.608 1.00 94.44 177 THR A N 1
ATOM 1408 C CA . THR A 1 177 ? -4.278 9.685 -10.944 1.00 94.44 177 THR A CA 1
ATOM 1409 C C . THR A 1 177 ? -5.659 10.241 -11.258 1.00 94.44 177 THR A C 1
ATOM 1411 O O . THR A 1 177 ? -6.512 10.277 -10.374 1.00 94.44 177 THR A O 1
ATOM 1414 N N . GLU A 1 178 ? -5.890 10.669 -12.501 1.00 93.75 178 GLU A N 1
ATOM 1415 C CA . GLU A 1 178 ? -7.128 11.354 -12.914 1.00 93.75 178 GLU A CA 1
ATOM 1416 C C . GLU A 1 178 ? -8.388 10.540 -12.580 1.00 93.75 178 GLU A C 1
ATOM 1418 O O . GLU A 1 178 ? -9.332 11.058 -11.995 1.00 93.75 178 GLU A O 1
ATOM 1423 N N . ASN A 1 179 ? -8.377 9.236 -12.869 1.00 95.31 179 ASN A N 1
ATOM 1424 C CA . ASN A 1 179 ? -9.522 8.345 -12.649 1.00 95.31 179 ASN A CA 1
ATOM 1425 C C . ASN A 1 179 ? -9.433 7.555 -11.330 1.00 95.31 179 ASN A C 1
ATOM 1427 O O . ASN A 1 179 ? -10.126 6.553 -11.157 1.00 95.31 179 ASN A O 1
ATOM 1431 N N . GLY A 1 180 ? -8.539 7.948 -10.419 1.00 96.31 180 GLY A N 1
ATOM 1432 C CA . GLY A 1 180 ? -8.261 7.225 -9.176 1.00 96.31 180 GLY A CA 1
ATOM 1433 C C . GLY A 1 180 ? -7.478 5.920 -9.358 1.00 96.31 180 GLY A C 1
ATOM 1434 O O . GLY A 1 180 ? -7.034 5.326 -8.375 1.00 96.31 180 GLY A O 1
ATOM 1435 N N . TYR A 1 181 ? -7.262 5.464 -10.591 1.00 97.88 181 TYR A N 1
ATOM 1436 C CA . TYR A 1 181 ? -6.287 4.430 -10.909 1.00 97.88 181 TYR A CA 1
ATOM 1437 C C . TYR A 1 181 ? -5.636 4.679 -12.272 1.00 97.88 181 TYR A C 1
ATOM 1439 O O . TYR A 1 181 ? -6.225 5.307 -13.153 1.00 97.88 181 TYR A O 1
ATOM 1447 N N . GLU A 1 182 ? -4.436 4.139 -12.463 1.00 97.19 182 GLU A N 1
ATOM 1448 C CA . GLU A 1 182 ? -3.718 4.200 -13.736 1.00 97.19 182 GLU A CA 1
ATOM 1449 C C . GLU A 1 182 ? -2.856 2.953 -13.938 1.00 97.19 182 GLU A C 1
ATOM 1451 O O . GLU A 1 182 ? -2.204 2.478 -13.008 1.00 97.19 182 GLU A O 1
ATOM 1456 N N . PHE A 1 183 ? -2.861 2.410 -15.157 1.00 96.50 183 PHE A N 1
ATOM 1457 C CA . PHE A 1 183 ? -2.010 1.282 -15.528 1.00 96.50 183 PHE A CA 1
ATOM 1458 C C . PHE A 1 183 ? -0.711 1.751 -16.175 1.00 96.50 183 PHE A C 1
ATOM 1460 O O . PHE A 1 183 ? -0.697 2.681 -16.973 1.00 96.50 183 PHE A O 1
ATOM 1467 N N . PHE A 1 184 ? 0.350 0.998 -15.919 1.00 94.19 184 PHE A N 1
ATOM 1468 C CA . PHE A 1 184 ? 1.679 1.201 -16.466 1.00 94.19 184 PHE A CA 1
ATOM 1469 C C . PHE A 1 184 ? 2.244 -0.110 -17.034 1.00 94.19 184 PHE A C 1
ATOM 1471 O O . PHE A 1 184 ? 1.826 -1.198 -16.623 1.00 94.19 184 PHE A O 1
ATOM 1478 N N . ALA A 1 185 ? 3.184 0.001 -17.984 1.00 91.25 185 ALA A N 1
ATOM 1479 C CA . ALA A 1 185 ? 3.902 -1.112 -18.620 1.00 91.25 185 ALA A CA 1
ATOM 1480 C C . ALA A 1 185 ? 2.983 -2.271 -19.046 1.00 91.25 185 ALA A C 1
ATOM 1482 O O . ALA A 1 185 ? 3.021 -3.349 -18.464 1.00 91.25 185 ALA A O 1
ATOM 1483 N N . ASP A 1 186 ? 2.098 -2.038 -20.019 1.00 90.94 186 ASP A N 1
ATOM 1484 C CA . ASP A 1 186 ? 1.160 -3.058 -20.517 1.00 90.94 186 ASP A CA 1
ATOM 1485 C C . ASP A 1 186 ? 0.332 -3.741 -19.409 1.00 90.94 186 ASP A C 1
ATOM 1487 O O . ASP A 1 186 ? 0.032 -4.933 -19.466 1.00 90.94 186 ASP A O 1
ATOM 1491 N N . ARG A 1 187 ? -0.079 -2.951 -18.404 1.00 94.25 187 ARG A N 1
ATOM 1492 C CA . ARG A 1 187 ? -0.864 -3.375 -17.227 1.00 94.25 187 ARG A CA 1
ATOM 1493 C C . ARG A 1 187 ? -0.113 -4.276 -16.241 1.00 94.25 187 ARG A C 1
ATOM 1495 O O . ARG A 1 187 ? -0.744 -4.947 -15.430 1.00 94.25 187 ARG A O 1
ATOM 1502 N N . GLN A 1 188 ? 1.216 -4.260 -16.273 1.00 94.06 188 GLN A N 1
ATOM 1503 C CA . GLN A 1 188 ? 2.073 -4.937 -15.296 1.00 94.06 188 GLN A CA 1
ATOM 1504 C C . GLN A 1 188 ? 2.205 -4.176 -13.973 1.00 94.06 188 GLN A C 1
ATOM 1506 O O . GLN A 1 188 ? 2.609 -4.747 -12.958 1.00 94.06 188 GLN A O 1
ATOM 1511 N N . LEU A 1 189 ? 1.853 -2.892 -13.958 1.00 96.44 189 LEU A N 1
ATOM 1512 C CA . LEU A 1 189 ? 1.773 -2.088 -12.747 1.00 96.44 189 LEU A CA 1
ATOM 1513 C C . LEU A 1 189 ? 0.471 -1.290 -12.748 1.00 96.44 189 LEU A C 1
ATOM 1515 O O . LEU A 1 189 ? 0.035 -0.809 -13.793 1.00 96.44 189 LEU A O 1
ATOM 1519 N N . VAL A 1 190 ? -0.148 -1.158 -11.579 1.00 97.56 190 VAL A N 1
ATOM 1520 C CA . VAL A 1 190 ? -1.289 -0.275 -11.350 1.00 97.56 190 VAL A CA 1
ATOM 1521 C C . VAL A 1 190 ? -1.013 0.655 -10.174 1.00 97.56 190 VAL A C 1
ATOM 1523 O O . VAL A 1 190 ? -0.607 0.215 -9.096 1.00 97.56 190 VAL A O 1
ATOM 1526 N N . THR A 1 191 ? -1.246 1.942 -10.390 1.00 97.94 191 THR A N 1
ATOM 1527 C CA . THR A 1 191 ? -1.306 2.967 -9.349 1.00 97.94 191 THR A CA 1
ATOM 1528 C C . THR A 1 191 ? -2.758 3.129 -8.920 1.00 97.94 191 THR A C 1
ATOM 1530 O O . THR A 1 191 ? -3.631 3.247 -9.775 1.00 97.94 191 THR A O 1
ATOM 1533 N N . ILE A 1 192 ? -3.025 3.137 -7.613 1.00 97.56 192 ILE A N 1
ATOM 1534 C CA . ILE A 1 192 ? -4.343 3.383 -7.018 1.00 97.56 192 ILE A CA 1
ATOM 1535 C C . ILE A 1 192 ? -4.262 4.621 -6.132 1.00 97.56 192 ILE A C 1
ATOM 1537 O O . ILE A 1 192 ? -3.432 4.712 -5.227 1.00 97.56 192 ILE A O 1
ATOM 1541 N N . PHE A 1 193 ? -5.192 5.542 -6.333 1.00 97.31 193 PHE A N 1
ATOM 1542 C CA . PHE A 1 193 ? -5.377 6.727 -5.521 1.00 97.31 193 PHE A CA 1
ATOM 1543 C C . PHE A 1 193 ? -6.845 6.817 -5.100 1.00 97.31 193 PHE A C 1
ATOM 1545 O O . PHE A 1 193 ? -7.735 6.966 -5.929 1.00 97.31 193 PHE A O 1
ATOM 1552 N N . SER A 1 194 ? -7.122 6.693 -3.801 1.00 96.31 194 SER A N 1
ATOM 1553 C CA . SER A 1 194 ? -8.494 6.536 -3.289 1.00 96.31 194 SER A CA 1
ATOM 1554 C C . SER A 1 194 ? -9.110 7.840 -2.779 1.00 96.31 194 SER A C 1
ATOM 1556 O O . SER A 1 194 ? -10.210 7.828 -2.233 1.00 96.31 194 SER A O 1
ATOM 1558 N N . THR A 1 195 ? -8.417 8.965 -2.947 1.00 94.06 195 THR A N 1
ATOM 1559 C CA . THR A 1 195 ? -8.865 10.277 -2.473 1.00 94.06 195 THR A CA 1
ATOM 1560 C C . THR A 1 195 ? -9.377 11.102 -3.654 1.00 94.06 195 THR A C 1
ATOM 1562 O O . THR A 1 195 ? -8.548 11.552 -4.445 1.00 94.06 195 THR A O 1
ATOM 1565 N N . PRO A 1 196 ? -10.699 11.295 -3.809 1.00 93.81 196 PRO A N 1
ATOM 1566 C CA . PRO A 1 196 ? -11.238 12.160 -4.853 1.00 93.81 196 PRO A CA 1
ATOM 1567 C C . PRO A 1 196 ? -10.982 13.638 -4.536 1.00 93.81 196 PRO A C 1
ATOM 1569 O O . PRO A 1 196 ? -10.892 14.005 -3.361 1.00 93.81 196 PRO A O 1
ATOM 1572 N N . ASP A 1 197 ? -10.905 14.465 -5.582 1.00 90.94 197 ASP A N 1
ATOM 1573 C CA . ASP A 1 197 ? -10.665 15.913 -5.520 1.00 90.94 197 ASP A CA 1
ATOM 1574 C C . ASP A 1 197 ? -9.533 16.265 -4.543 1.00 90.94 197 ASP A C 1
ATOM 1576 O O . ASP A 1 197 ? -9.688 17.023 -3.578 1.00 90.94 197 ASP A O 1
ATOM 1580 N N . TYR A 1 198 ? -8.381 15.621 -4.743 1.00 87.50 198 TYR A N 1
ATOM 1581 C CA . TYR A 1 198 ? -7.253 15.749 -3.840 1.00 87.50 198 TYR A CA 1
ATOM 1582 C C . TYR A 1 198 ? -6.878 17.219 -3.675 1.00 87.50 198 TYR A C 1
ATOM 1584 O O . TYR A 1 198 ? -6.726 17.949 -4.652 1.00 87.50 198 TYR A O 1
ATOM 1592 N N . VAL A 1 199 ? -6.771 17.649 -2.415 1.00 82.44 199 VAL A N 1
ATOM 1593 C CA . VAL A 1 199 ? -6.514 19.038 -1.991 1.00 82.44 199 VAL A CA 1
ATOM 1594 C C . VAL A 1 199 ? -7.450 20.109 -2.581 1.00 82.44 199 VAL A C 1
ATOM 1596 O O . VAL A 1 199 ? -7.218 21.290 -2.335 1.00 82.44 199 VAL A O 1
ATOM 1599 N N . GLY A 1 200 ? -8.538 19.731 -3.263 1.00 80.00 200 GLY A N 1
ATOM 1600 C CA . GLY A 1 200 ? -9.436 20.658 -3.957 1.00 80.00 200 GLY A CA 1
ATOM 1601 C C . GLY A 1 200 ? -8.854 21.258 -5.242 1.00 80.00 200 GLY A C 1
ATOM 1602 O O . GLY A 1 200 ? -9.308 22.321 -5.665 1.00 80.00 200 GLY A O 1
ATOM 1603 N N . GLU A 1 201 ? -7.800 20.652 -5.806 1.00 79.25 201 GLU A N 1
ATOM 1604 C CA . GLU A 1 201 ? -7.062 21.208 -6.955 1.00 79.25 201 GLU A CA 1
ATOM 1605 C C . GLU A 1 201 ? -6.952 20.247 -8.145 1.00 79.25 201 GLU A C 1
ATOM 1607 O O . GLU A 1 201 ? -6.727 20.701 -9.265 1.00 79.25 201 GLU A O 1
ATOM 1612 N N . PHE A 1 202 ? -7.082 18.936 -7.921 1.00 79.00 202 PHE A N 1
ATOM 1613 C CA . PHE A 1 202 ? -6.727 17.927 -8.923 1.00 79.00 202 PHE A CA 1
ATOM 1614 C C . PHE A 1 202 ? -7.922 17.390 -9.733 1.00 79.00 202 PHE A C 1
ATOM 1616 O O . PHE A 1 202 ? -7.678 16.681 -10.704 1.00 79.00 202 PHE A O 1
ATOM 1623 N N . ASP A 1 203 ? -9.176 17.707 -9.359 1.00 91.44 203 ASP A N 1
ATOM 1624 C CA . ASP A 1 203 ? -10.433 17.213 -9.982 1.00 91.44 203 ASP A CA 1
ATOM 1625 C C . ASP A 1 203 ? -10.427 15.697 -10.280 1.00 91.44 203 ASP A C 1
ATOM 1627 O O . ASP A 1 203 ? -11.080 15.197 -11.194 1.00 91.44 203 ASP A O 1
ATOM 1631 N N . ASN A 1 204 ? -9.635 14.943 -9.513 1.00 94.88 204 ASN A N 1
ATOM 1632 C CA . ASN A 1 204 ? -9.408 13.529 -9.743 1.00 94.88 204 ASN A CA 1
ATOM 1633 C C . ASN A 1 204 ? -10.503 12.693 -9.076 1.00 94.88 204 ASN A C 1
ATOM 1635 O O . ASN A 1 204 ? -11.012 13.041 -8.008 1.00 94.88 204 ASN A O 1
ATOM 1639 N N . ALA A 1 205 ? -10.810 11.532 -9.642 1.00 95.44 205 ALA A N 1
ATOM 1640 C CA . ALA A 1 205 ? -11.618 10.534 -8.959 1.00 95.44 205 ALA A CA 1
ATOM 1641 C C . ALA A 1 205 ? -10.789 9.768 -7.912 1.00 95.44 205 ALA A C 1
ATOM 1643 O O . ALA A 1 205 ? -9.556 9.814 -7.899 1.00 95.44 205 ALA A O 1
ATOM 1644 N N . GLY A 1 206 ? -11.472 9.058 -7.016 1.00 96.06 206 GLY A N 1
ATOM 1645 C CA . GLY A 1 206 ? -10.846 8.157 -6.054 1.00 96.06 206 GLY A CA 1
ATOM 1646 C C . GLY A 1 206 ? -11.268 6.727 -6.348 1.00 96.06 206 GLY A C 1
ATOM 1647 O O . GLY A 1 206 ? -12.462 6.471 -6.401 1.00 96.06 206 GLY A O 1
ATOM 1648 N N . ALA A 1 207 ? -10.324 5.796 -6.494 1.00 96.69 207 ALA A N 1
ATOM 1649 C CA . ALA A 1 207 ? -10.654 4.411 -6.817 1.00 96.69 207 ALA A CA 1
ATOM 1650 C C . ALA A 1 207 ? -10.250 3.404 -5.735 1.00 96.69 207 ALA A C 1
ATOM 1652 O O . ALA A 1 207 ? -9.330 3.624 -4.943 1.00 96.69 207 ALA A O 1
ATOM 1653 N N . LEU A 1 208 ? -10.914 2.253 -5.763 1.00 95.00 208 LEU A N 1
ATOM 1654 C CA . LEU A 1 208 ? -10.560 1.026 -5.059 1.00 95.00 208 LEU A CA 1
ATOM 1655 C C . LEU A 1 208 ? -10.361 -0.094 -6.071 1.00 95.00 208 LEU A C 1
ATOM 1657 O O . LEU A 1 208 ? -11.190 -0.266 -6.964 1.00 95.00 208 LEU A O 1
ATOM 1661 N N . MET A 1 209 ? -9.325 -0.912 -5.894 1.00 97.62 209 MET A N 1
ATOM 1662 C CA . MET A 1 209 ? -9.176 -2.134 -6.685 1.00 97.62 209 MET A CA 1
ATOM 1663 C C . MET A 1 209 ? -9.688 -3.335 -5.903 1.00 97.62 209 MET A C 1
ATOM 1665 O O . MET A 1 209 ? -9.197 -3.637 -4.821 1.00 97.62 209 MET A O 1
ATOM 1669 N N . ARG A 1 210 ? -10.631 -4.077 -6.469 1.00 97.44 210 ARG A N 1
ATOM 1670 C CA . ARG A 1 210 ? -11.085 -5.360 -5.941 1.00 97.44 210 ARG A CA 1
ATOM 1671 C C . ARG A 1 210 ? -10.396 -6.492 -6.683 1.00 97.44 210 ARG A C 1
ATOM 1673 O O . ARG A 1 210 ? -10.505 -6.580 -7.904 1.00 97.44 210 ARG A O 1
ATOM 1680 N N . VAL A 1 211 ? -9.756 -7.378 -5.930 1.00 98.00 211 VAL A N 1
ATOM 1681 C CA . VAL A 1 211 ? -9.194 -8.639 -6.419 1.00 98.00 211 VAL A CA 1
ATOM 1682 C C . VAL A 1 211 ? -10.116 -9.766 -5.974 1.00 98.00 211 VAL A C 1
ATOM 1684 O O . VAL A 1 211 ? -10.343 -9.944 -4.774 1.00 98.00 211 VAL A O 1
ATOM 1687 N N . ASP A 1 212 ? -10.686 -10.507 -6.922 1.00 97.31 212 ASP A N 1
ATOM 1688 C CA . ASP A 1 212 ? -11.532 -11.665 -6.619 1.00 97.31 212 ASP A CA 1
ATOM 1689 C C . ASP A 1 212 ? -10.718 -12.961 -6.421 1.00 97.31 212 ASP A C 1
ATOM 1691 O O . ASP A 1 212 ? -9.495 -12.986 -6.547 1.00 97.31 212 ASP A O 1
ATOM 1695 N N . GLN A 1 213 ? -11.397 -14.067 -6.104 1.00 96.38 213 GLN A N 1
ATOM 1696 C CA . GLN A 1 213 ? -10.760 -15.373 -5.870 1.00 96.38 213 GLN A CA 1
ATOM 1697 C C . GLN A 1 213 ? -10.005 -15.935 -7.088 1.00 96.38 213 GLN A C 1
ATOM 1699 O O . GLN A 1 213 ? -9.144 -16.794 -6.918 1.00 96.38 213 GLN A O 1
ATOM 1704 N N . ASN A 1 214 ? -10.315 -15.463 -8.298 1.00 96.75 214 ASN A N 1
ATOM 1705 C CA . ASN A 1 214 ? -9.655 -15.852 -9.544 1.00 96.75 214 ASN A CA 1
ATOM 1706 C C . ASN A 1 214 ? -8.564 -14.851 -9.955 1.00 96.75 214 ASN A C 1
ATOM 1708 O O . ASN A 1 214 ? -8.068 -14.926 -11.078 1.00 96.75 214 ASN A O 1
ATOM 1712 N N . LEU A 1 215 ? -8.209 -13.913 -9.068 1.00 96.25 215 LEU A N 1
ATOM 1713 C CA . LEU A 1 215 ? -7.290 -12.804 -9.330 1.00 96.25 215 LEU A CA 1
ATOM 1714 C C . LEU A 1 215 ? -7.763 -11.854 -10.432 1.00 96.25 215 LEU A C 1
ATOM 1716 O O . LEU A 1 215 ? -6.962 -11.139 -11.033 1.00 96.25 215 LEU A O 1
ATOM 1720 N N . MET A 1 216 ? -9.073 -11.798 -10.681 1.00 97.19 216 MET A N 1
ATOM 1721 C CA . MET A 1 216 ? -9.642 -10.769 -11.535 1.00 97.19 216 MET A CA 1
ATOM 1722 C C . MET A 1 216 ? -9.640 -9.440 -10.779 1.00 97.19 216 MET A C 1
ATOM 1724 O O . MET A 1 216 ? -10.285 -9.303 -9.735 1.00 97.19 216 MET A O 1
ATOM 1728 N N . CYS A 1 217 ? -8.924 -8.459 -11.326 1.00 97.88 217 CYS A N 1
ATOM 1729 C CA . CYS A 1 217 ? -8.906 -7.094 -10.817 1.00 97.88 217 CYS A CA 1
ATOM 1730 C C . CYS A 1 217 ? -10.038 -6.275 -11.451 1.00 97.88 217 CYS A C 1
ATOM 1732 O O . CYS A 1 217 ? -10.155 -6.196 -12.675 1.00 97.88 217 CYS A O 1
ATOM 1734 N N . SER A 1 218 ? -10.852 -5.638 -10.615 1.00 97.50 218 SER A N 1
ATOM 1735 C CA . SER A 1 218 ? -11.889 -4.677 -11.010 1.00 97.50 218 SER A CA 1
ATOM 1736 C C . SER A 1 218 ? -11.752 -3.395 -10.193 1.00 97.50 218 SER A C 1
ATOM 1738 O O . SER A 1 218 ? -11.172 -3.425 -9.111 1.00 97.50 218 SER A O 1
ATOM 1740 N N . PHE A 1 219 ? -12.263 -2.275 -10.704 1.00 97.06 219 PHE A N 1
ATOM 1741 C CA . PHE A 1 219 ? -12.120 -0.965 -10.068 1.00 97.06 219 PHE A CA 1
ATOM 1742 C C . PHE A 1 219 ? -13.488 -0.377 -9.742 1.00 97.06 219 PHE A C 1
ATOM 1744 O O . PHE A 1 219 ? -14.407 -0.451 -10.558 1.00 97.06 219 PHE A O 1
ATOM 1751 N N . MET A 1 220 ? -13.606 0.195 -8.549 1.00 94.06 220 MET A N 1
ATOM 1752 C CA . MET A 1 220 ? -14.742 1.012 -8.122 1.00 94.06 220 MET A CA 1
ATOM 1753 C C . MET A 1 220 ? -14.242 2.447 -8.025 1.00 94.06 220 MET A C 1
ATOM 1755 O O . MET A 1 220 ? -13.232 2.668 -7.362 1.00 94.06 220 MET A O 1
ATOM 1759 N N . VAL A 1 221 ? -14.905 3.367 -8.724 1.00 90.00 221 VAL A N 1
ATOM 1760 C CA . VAL A 1 221 ? -14.532 4.782 -8.880 1.00 90.00 221 VAL A CA 1
ATOM 1761 C C . VAL A 1 221 ? -15.689 5.653 -8.410 1.00 90.00 221 VAL A C 1
ATOM 1763 O O . VAL A 1 221 ? -16.844 5.269 -8.717 1.00 90.00 221 VAL A O 1
#

Organism: NCBI:txid433720

Sequence (221 aa):
QISDDEIKFLCEKSKEIFLSQPVLLELQAPINICGNICGQYTDLLRHFDQSGFPYESNYLFLGGYVNRGKQSLETICLLLAYKCFNCLPIAAIINEKIFCCHGGLSPELYSLEQIRRIQRPTDVPDMGLLTDLLWSDPDSEVESWSENDAGISFRFGAIIFLSRFNMDLICRAHQVTENGYEFFADRQLVTIFSTPDYVGEFDNAGALMRVDQNLMCSFMV

Radius of gyration: 16.71 Å; chains: 1; bounding box: 39×37×47 Å

Foldseek 3Di:
DDDPVLLVVLVVLLVVLQQVDFQEAEAEDQEKEFFAPAQVLVLVVVVCVVQPHCVGHHYEYADNQHHLYDHSVVRVSVVSVCVSVPDDHQWYQYPLAETGHAAFAAPQPQDCVVSRPDDPPDDQDQDDGSQRSNHEEEDPVADAWDPDPVNGGIYGHQPPPCVSSVHQAYEYENDADQAQKDADDVNRYMYGAQYACRSVPRNHHHWMWGQHNVRDTDIDD

Secondary structure (DSSP, 8-state):
---HHHHHHHHHHHHHHHHHS-SEEEE-SSEEEE-B-TT-HHHHHHHHHHH--TTTS-EEE-S--SSSSTTHHHHHHHHHHHHTTT---SEEEETTTEEE-SS---TT-S-HHHHHT--SS-PPPSSSHHHHHHH-EE-TT-SSEEE-TTSSSEEE-SHHHHHHHT-SEEEE-SS--TTSEEEETTTTEEEEB--SSGGGTS-----EEEE-TT--EEEE-

pLDDT: mean 91.74, std 7.97, range [45.91, 98.0]